Protein AF-0000000078757072 (afdb_homodimer)

Radius of gyration: 18.22 Å; Cα contacts (8 Å, |Δi|>4): 436; chains: 2; bounding box: 38×60×39 Å

pLDDT: mean 96.7, std 4.24, range [63.22, 98.94]

Nearest PDB structures (foldseek):
  1ufb-assembly1_A  TM=9.306E-01  e=5.733E-08  Thermus thermophilus
  1wol-assembly1_A  TM=8.886E-01  e=1.866E-06  Sulfurisphaera tokodaii str. 7
  3o10-assembly2_C  TM=8.628E-01  e=1.604E-05  Homo sapiens
  1o3u-assembly1_A-2  TM=8.238E-01  e=5.483E-05  Thermotoga maritima
  2hsb-assembly1_A  TM=8.301E-01  e=1.069E-03  Archaeoglobus fulgidus

Solvent-accessible surface area (backbone atoms only — not comparable to full-atom values): 12750 Å² total; per-residue (Å²): 120,57,60,25,55,21,26,40,50,48,20,52,52,34,51,55,49,25,53,54,32,44,75,72,66,36,20,14,55,14,24,29,34,18,24,49,20,36,32,30,27,52,43,13,47,42,36,66,72,64,46,92,72,77,82,83,73,51,31,38,59,50,29,52,76,69,71,45,63,67,69,56,33,56,46,16,59,59,33,46,57,18,67,52,38,29,71,33,22,87,67,35,77,84,30,39,28,21,78,76,65,43,41,67,67,57,17,52,52,35,37,52,47,19,52,50,45,34,52,54,42,53,48,54,50,53,56,68,75,97,120,57,60,26,56,21,26,42,49,49,21,53,52,34,52,55,48,25,52,55,33,43,74,72,64,37,19,13,53,14,25,28,34,18,24,49,20,36,32,29,27,52,44,14,48,42,36,67,72,64,45,93,73,76,82,82,74,49,29,39,59,51,29,53,76,69,70,46,64,66,69,55,33,57,45,16,59,59,33,46,58,19,66,51,39,27,70,34,22,87,67,36,78,84,30,40,31,20,77,78,67,43,42,64,65,58,17,51,51,37,38,52,46,19,51,50,46,34,53,54,42,53,50,54,50,54,55,68,76,97

Foldseek 3Di:
DQPLVVLLVVLVVLLVVLVVCLVVLLQLVSLQSLLSSLQSLLVSLCVLVPHPDDDDRQSLVSCVVVVHDDLSNVLRVLSNVSNDLSCFQVVDPPSDHNSVVGDSVSSVVSSVSSVVSSVVSVVVSVVVVD/DQPLVVLLVVLVVLLVVLVVCLVVLLQLVSLQSLLSSLQSLLVSLCVLVPHPDDDDRQSLVSCVVVVHDDLSNVLRVLSRVSNDLSCFQVVDPPSDHSSVVGDSVSSVVSSVSSVVSSVVSVVVSVVVVD

Structure (mmCIF, N/CA/C/O backbone):
data_AF-0000000078757072-model_v1
#
loop_
_entity.id
_entity.type
_entity.pdbx_description
1 polymer 'HEPN domain protein'
#
loop_
_atom_site.group_PDB
_atom_site.id
_atom_site.type_symbol
_atom_site.label_atom_id
_atom_site.label_alt_id
_atom_site.label_comp_id
_atom_site.label_asym_id
_atom_site.label_entity_id
_atom_site.label_seq_id
_atom_site.pdbx_PDB_ins_code
_atom_site.Cartn_x
_atom_site.Cartn_y
_atom_site.Cartn_z
_atom_site.occupancy
_atom_site.B_iso_or_equiv
_atom_site.auth_seq_id
_atom_site.auth_comp_id
_atom_site.auth_asym_id
_atom_site.auth_atom_id
_atom_site.pdbx_PDB_model_num
ATOM 1 N N . MET A 1 1 ? 15.953 -18.188 -5.285 1 85.94 1 MET A N 1
ATOM 2 C CA . MET A 1 1 ? 14.555 -18.078 -5.688 1 85.94 1 MET A CA 1
ATOM 3 C C . MET A 1 1 ? 14.43 -17.406 -7.047 1 85.94 1 MET A C 1
ATOM 5 O O . MET A 1 1 ? 15.148 -16.438 -7.328 1 85.94 1 MET A O 1
ATOM 9 N N . LYS A 1 2 ? 13.672 -18.016 -7.922 1 93.75 2 LYS A N 1
ATOM 10 C CA . LYS A 1 2 ? 13.469 -17.391 -9.219 1 93.75 2 LYS A CA 1
ATOM 11 C C . LYS A 1 2 ? 12.594 -16.141 -9.086 1 93.75 2 LYS A C 1
ATOM 13 O O . LYS A 1 2 ? 11.734 -16.062 -8.203 1 93.75 2 LYS A O 1
ATOM 18 N N . LEU A 1 3 ? 12.852 -15.219 -10 1 96.38 3 LEU A N 1
ATOM 19 C CA . LEU A 1 3 ? 12.188 -13.922 -9.914 1 96.38 3 LEU A CA 1
ATOM 20 C C . LEU A 1 3 ? 10.672 -14.094 -9.984 1 96.38 3 LEU A C 1
ATOM 22 O O . LEU A 1 3 ? 9.938 -13.438 -9.242 1 96.38 3 LEU A O 1
ATOM 26 N N . PHE A 1 4 ? 10.164 -14.969 -10.836 1 97.5 4 PHE A N 1
ATOM 27 C CA . PHE A 1 4 ? 8.727 -15.133 -10.969 1 97.5 4 PHE A CA 1
ATOM 28 C C . PHE A 1 4 ? 8.117 -15.68 -9.688 1 97.5 4 PHE A C 1
ATOM 30 O O . PHE A 1 4 ? 6.98 -15.352 -9.344 1 97.5 4 PHE A O 1
ATOM 37 N N . GLN A 1 5 ? 8.844 -16.438 -8.922 1 97.31 5 GLN A N 1
ATOM 38 C CA . GLN A 1 5 ? 8.367 -16.984 -7.656 1 97.31 5 GLN A CA 1
ATOM 39 C C . GLN A 1 5 ? 8.211 -15.891 -6.605 1 97.31 5 GLN A C 1
ATOM 41 O O . GLN A 1 5 ? 7.293 -15.922 -5.789 1 97.31 5 GLN A O 1
ATOM 46 N N . ALA A 1 6 ? 9.141 -14.969 -6.656 1 97.69 6 ALA A N 1
ATOM 47 C CA . ALA A 1 6 ? 9.055 -13.828 -5.738 1 97.69 6 ALA A CA 1
ATOM 48 C C . ALA A 1 6 ? 7.812 -12.992 -6.023 1 97.69 6 ALA A C 1
ATOM 50 O O . ALA A 1 6 ? 7.113 -12.57 -5.098 1 97.69 6 ALA A O 1
ATOM 51 N N . TRP A 1 7 ? 7.535 -12.773 -7.258 1 98.31 7 TRP A N 1
ATOM 52 C CA . TRP A 1 7 ? 6.359 -12 -7.652 1 98.31 7 TRP A CA 1
ATOM 53 C C . TRP A 1 7 ? 5.078 -12.734 -7.273 1 98.31 7 TRP A C 1
ATOM 55 O O . TRP A 1 7 ? 4.113 -12.117 -6.812 1 98.31 7 TRP A O 1
ATOM 65 N N . LEU A 1 8 ? 5.066 -14 -7.523 1 98.12 8 LEU A N 1
ATOM 66 C CA . LEU A 1 8 ? 3.902 -14.805 -7.164 1 98.12 8 LEU A CA 1
ATOM 67 C C . LEU A 1 8 ? 3.672 -14.781 -5.656 1 98.12 8 LEU A C 1
ATOM 69 O O . LEU A 1 8 ? 2.529 -14.68 -5.203 1 98.12 8 LEU A O 1
ATOM 73 N N . LYS A 1 9 ? 4.711 -14.914 -4.938 1 98 9 LYS A N 1
ATOM 74 C CA . LYS A 1 9 ? 4.625 -14.844 -3.48 1 98 9 LYS A CA 1
ATOM 75 C C . LYS A 1 9 ? 4.062 -13.508 -3.021 1 98 9 LYS A C 1
ATOM 77 O O . LYS A 1 9 ? 3.223 -13.453 -2.119 1 98 9 LYS A O 1
ATOM 82 N N . GLU A 1 10 ? 4.496 -12.422 -3.6 1 98.5 10 GLU A N 1
ATOM 83 C CA . GLU A 1 10 ? 4 -11.094 -3.227 1 98.5 10 GLU A CA 1
ATOM 84 C C . GLU A 1 10 ? 2.514 -10.953 -3.547 1 98.5 10 GLU A C 1
ATOM 86 O O . GLU A 1 10 ? 1.769 -10.328 -2.789 1 98.5 10 GLU A O 1
ATOM 91 N N . ALA A 1 11 ? 2.121 -11.477 -4.68 1 98.81 11 ALA A N 1
ATOM 92 C CA . ALA A 1 11 ? 0.695 -11.461 -4.996 1 98.81 11 ALA A CA 1
ATOM 93 C C . ALA A 1 11 ? -0.113 -12.195 -3.932 1 98.81 11 ALA A C 1
ATOM 95 O O . ALA A 1 11 ? -1.187 -11.742 -3.531 1 98.81 11 ALA A O 1
ATOM 96 N N . GLU A 1 12 ? 0.373 -13.289 -3.484 1 98.56 12 GLU A N 1
ATOM 97 C CA . GLU A 1 12 ? -0.281 -14.07 -2.436 1 98.56 12 GLU A CA 1
ATOM 98 C C . GLU A 1 12 ? -0.338 -13.289 -1.126 1 98.56 12 GLU A C 1
ATOM 100 O O . GLU A 1 12 ? -1.36 -13.297 -0.436 1 98.56 12 GLU A O 1
ATOM 105 N N . GLN A 1 13 ? 0.783 -12.68 -0.812 1 98.62 13 GLN A N 1
ATOM 106 C CA . GLN A 1 13 ? 0.82 -11.867 0.396 1 98.62 13 GLN A CA 1
ATOM 107 C C . GLN A 1 13 ? -0.151 -10.688 0.297 1 98.62 13 GLN A C 1
ATOM 109 O O . GLN A 1 13 ? -0.746 -10.281 1.297 1 98.62 13 GLN A O 1
ATOM 114 N N . ASP A 1 14 ? -0.306 -10.172 -0.909 1 98.88 14 ASP A N 1
ATOM 115 C CA . ASP A 1 14 ? -1.249 -9.078 -1.105 1 98.88 14 ASP A CA 1
ATOM 116 C C . ASP A 1 14 ? -2.688 -9.547 -0.912 1 98.88 14 ASP A C 1
ATOM 118 O O . ASP A 1 14 ? -3.543 -8.781 -0.461 1 98.88 14 ASP A O 1
ATOM 122 N N . ILE A 1 15 ? -2.996 -10.797 -1.261 1 98.94 15 ILE A N 1
ATOM 123 C CA . ILE A 1 15 ? -4.328 -11.344 -1.016 1 98.94 15 ILE A CA 1
ATOM 124 C C . ILE A 1 15 ? -4.625 -11.32 0.481 1 98.94 15 ILE A C 1
ATOM 126 O O . ILE A 1 15 ? -5.699 -10.883 0.901 1 98.94 15 ILE A O 1
ATOM 130 N N . LEU A 1 16 ? -3.674 -11.727 1.277 1 98.88 16 LEU A N 1
ATOM 131 C CA . LEU A 1 16 ? -3.838 -11.695 2.727 1 98.88 16 LEU A CA 1
ATOM 132 C C . LEU A 1 16 ? -3.99 -10.266 3.227 1 98.88 16 LEU A C 1
ATOM 134 O O . LEU A 1 16 ? -4.836 -9.984 4.082 1 98.88 16 LEU A O 1
ATOM 138 N N . TRP A 1 17 ? -3.207 -9.422 2.686 1 98.88 17 TRP A N 1
ATOM 139 C CA . TRP A 1 17 ? -3.246 -8.008 3.045 1 98.88 17 TRP A CA 1
ATOM 140 C C . TRP A 1 17 ? -4.598 -7.391 2.695 1 98.88 17 TRP A C 1
ATOM 142 O O . TRP A 1 17 ? -5.164 -6.633 3.482 1 98.88 17 TRP A O 1
ATOM 152 N N . ALA A 1 18 ? -5.094 -7.707 1.547 1 98.94 18 ALA A N 1
ATOM 153 C CA . ALA A 1 18 ? -6.387 -7.195 1.104 1 98.94 18 ALA A CA 1
ATOM 154 C C . ALA A 1 18 ? -7.508 -7.668 2.025 1 98.94 18 ALA A C 1
ATOM 156 O O . ALA A 1 18 ? -8.398 -6.895 2.375 1 98.94 18 ALA A O 1
ATOM 157 N N . ARG A 1 19 ? -7.469 -8.898 2.369 1 98.88 19 ARG A N 1
ATOM 158 C CA . ARG A 1 19 ? -8.492 -9.461 3.244 1 98.88 19 ARG A CA 1
ATOM 159 C C . ARG A 1 19 ? -8.477 -8.789 4.613 1 98.88 19 ARG A C 1
ATOM 161 O O . ARG A 1 19 ? -9.523 -8.453 5.16 1 98.88 19 ARG A O 1
ATOM 168 N N . ASP A 1 20 ? -7.297 -8.609 5.172 1 98.88 20 ASP A N 1
ATOM 169 C CA . ASP A 1 20 ? -7.172 -7.914 6.453 1 98.88 20 ASP A CA 1
ATOM 170 C C . ASP A 1 20 ? -7.656 -6.469 6.344 1 98.88 20 ASP A C 1
ATOM 172 O O . ASP A 1 20 ? -8.359 -5.977 7.23 1 98.88 20 ASP A O 1
ATOM 176 N N . SER A 1 21 ? -7.262 -5.797 5.277 1 98.88 21 SER A N 1
ATOM 177 C CA . SER A 1 21 ? -7.68 -4.418 5.062 1 98.88 21 SER A CA 1
ATOM 178 C C . SER A 1 21 ? -9.195 -4.316 4.914 1 98.88 21 SER A C 1
ATOM 180 O O . SER A 1 21 ? -9.82 -3.406 5.465 1 98.88 21 SER A O 1
ATOM 182 N N . LEU A 1 22 ? -9.734 -5.23 4.172 1 98.81 22 LEU A N 1
ATOM 183 C CA . LEU A 1 22 ? -11.18 -5.289 4 1 98.81 22 LEU A CA 1
ATOM 184 C C . LEU A 1 22 ? -11.875 -5.504 5.34 1 98.81 22 LEU A C 1
ATOM 186 O O . LEU A 1 22 ? -12.867 -4.84 5.641 1 98.81 22 LEU A O 1
ATOM 190 N N . GLY A 1 23 ? -11.391 -6.402 6.09 1 98.5 23 GLY A N 1
ATOM 191 C CA . GLY A 1 23 ? -11.961 -6.723 7.391 1 98.5 23 GLY A CA 1
ATOM 192 C C . GLY A 1 23 ? -11.945 -5.547 8.352 1 98.5 23 GLY A C 1
ATOM 193 O O . GLY A 1 23 ? -12.805 -5.445 9.227 1 98.5 23 GLY A O 1
ATOM 194 N N . HIS A 1 24 ? -11 -4.629 8.203 1 98.38 24 HIS A N 1
ATOM 195 C CA . HIS A 1 24 ? -10.867 -3.471 9.078 1 98.38 24 HIS A CA 1
ATOM 196 C C . HIS A 1 24 ? -11.547 -2.246 8.477 1 98.38 24 HIS A C 1
ATOM 198 O O . HIS A 1 24 ? -11.414 -1.139 9.008 1 98.38 24 HIS A O 1
ATOM 204 N N . GLY A 1 25 ? -12.195 -2.393 7.375 1 98.44 25 GLY A N 1
ATOM 205 C CA . GLY A 1 25 ? -13.016 -1.324 6.828 1 98.44 25 GLY A CA 1
ATOM 206 C C . GLY A 1 25 ? -12.25 -0.398 5.902 1 98.44 25 GLY A C 1
ATOM 207 O O . GLY A 1 25 ? -12.719 0.698 5.586 1 98.44 25 GLY A O 1
ATOM 208 N N . HIS A 1 26 ? -11.07 -0.786 5.48 1 98.75 26 HIS A N 1
ATOM 209 C CA . HIS A 1 26 ? -10.305 -0.007 4.516 1 98.75 26 HIS A CA 1
ATOM 210 C C . HIS A 1 26 ? -10.695 -0.361 3.084 1 98.75 26 HIS A C 1
ATOM 212 O O . HIS A 1 26 ? -9.898 -0.936 2.34 1 98.75 26 HIS A O 1
ATOM 218 N N . PHE A 1 27 ? -11.883 0.118 2.705 1 98.81 27 PHE A N 1
ATOM 219 C CA . PHE A 1 27 ? -12.492 -0.376 1.479 1 98.81 27 PHE A CA 1
ATOM 220 C C . PHE A 1 27 ? -11.766 0.159 0.254 1 98.81 27 PHE A C 1
ATOM 222 O O . PHE A 1 27 ? -11.43 -0.601 -0.658 1 98.81 27 PHE A O 1
ATOM 229 N N . SER A 1 28 ? -11.492 1.448 0.204 1 98.75 28 SER A N 1
ATOM 230 C CA . SER A 1 28 ? -10.758 2.01 -0.926 1 98.75 28 SER A CA 1
ATOM 231 C C . S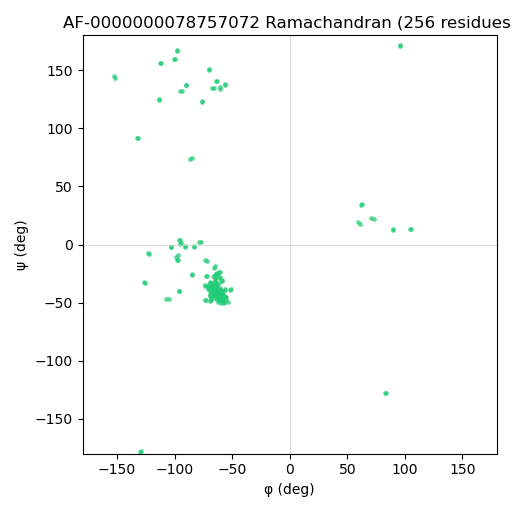ER A 1 28 ? -9.383 1.369 -1.064 1 98.75 28 SER A C 1
ATOM 233 O O . SER A 1 28 ? -8.953 1.04 -2.172 1 98.75 28 SER A O 1
ATOM 235 N N . ARG A 1 29 ? -8.75 1.182 0.043 1 98.75 29 ARG A N 1
ATOM 236 C CA . ARG A 1 29 ? -7.422 0.575 0.044 1 98.75 29 ARG A CA 1
ATOM 237 C C . ARG A 1 29 ? -7.484 -0.878 -0.413 1 98.75 29 ARG A C 1
ATOM 239 O O . ARG A 1 29 ? -6.566 -1.363 -1.082 1 98.75 29 ARG A O 1
ATOM 246 N N . SER A 1 30 ? -8.531 -1.559 -0.039 1 98.88 30 SER A N 1
ATOM 247 C CA . SER A 1 30 ? -8.711 -2.932 -0.5 1 98.88 30 SER A CA 1
ATOM 248 C C . SER A 1 30 ? -8.836 -2.992 -2.02 1 98.88 30 SER A C 1
ATOM 250 O O . SER A 1 30 ? -8.344 -3.928 -2.65 1 98.88 30 SER A O 1
ATOM 252 N N . CYS A 1 31 ? -9.508 -2.033 -2.576 1 98.88 31 CYS A N 1
ATOM 253 C CA . CYS A 1 31 ? -9.602 -1.941 -4.031 1 98.88 31 CYS A CA 1
ATOM 254 C C . CYS A 1 31 ? -8.234 -1.721 -4.656 1 98.88 31 CYS A C 1
ATOM 256 O O . CYS A 1 31 ? -7.898 -2.346 -5.664 1 98.88 31 CYS A O 1
ATOM 258 N N . PHE A 1 32 ? -7.402 -0.862 -4.078 1 98.88 32 PHE A N 1
ATOM 259 C CA . PHE A 1 32 ? -6.035 -0.641 -4.539 1 98.88 32 PHE A CA 1
ATOM 260 C C . PHE A 1 32 ? -5.227 -1.931 -4.473 1 98.88 32 PHE A C 1
ATOM 262 O O . PHE A 1 32 ? -4.516 -2.271 -5.422 1 98.88 32 PHE A O 1
ATOM 269 N N . ILE A 1 33 ? -5.363 -2.664 -3.387 1 98.94 33 ILE A N 1
ATOM 270 C CA . ILE A 1 33 ? -4.613 -3.904 -3.221 1 98.94 33 ILE A CA 1
ATOM 271 C C . ILE A 1 33 ? -5.039 -4.91 -4.285 1 98.94 33 ILE A C 1
ATOM 273 O O . ILE A 1 33 ? -4.211 -5.656 -4.812 1 98.94 33 ILE A O 1
ATOM 277 N N . ALA A 1 34 ? -6.359 -4.941 -4.562 1 98.94 34 ALA A N 1
ATOM 278 C CA . ALA A 1 34 ? -6.855 -5.832 -5.609 1 98.94 34 ALA A CA 1
ATOM 279 C C . ALA A 1 34 ? -6.148 -5.574 -6.934 1 98.94 34 ALA A C 1
ATOM 281 O O . ALA A 1 34 ? -5.801 -6.512 -7.656 1 98.94 34 ALA A O 1
ATOM 282 N N . GLN A 1 35 ? -6.027 -4.328 -7.242 1 98.94 35 GLN A N 1
ATOM 283 C CA . GLN A 1 35 ? -5.262 -3.971 -8.43 1 98.94 35 GLN A CA 1
ATOM 284 C C . GLN A 1 35 ? -3.834 -4.5 -8.344 1 98.94 35 GLN A C 1
ATOM 286 O O . GLN A 1 35 ? -3.312 -5.059 -9.312 1 98.94 35 GLN A O 1
ATOM 291 N N . GLN A 1 36 ? -3.131 -4.352 -7.234 1 98.81 36 GLN A N 1
ATOM 292 C CA . GLN A 1 36 ? -1.76 -4.809 -7.031 1 98.81 36 GLN A CA 1
ATOM 293 C C . GLN A 1 36 ? -1.657 -6.32 -7.188 1 98.81 36 GLN A C 1
ATOM 295 O O . GLN A 1 36 ? -0.684 -6.828 -7.746 1 98.81 36 GLN A O 1
ATOM 300 N N . ILE A 1 37 ? -2.668 -7.031 -6.66 1 98.88 37 ILE A N 1
ATOM 301 C CA . ILE A 1 37 ? -2.699 -8.484 -6.797 1 98.88 37 ILE A CA 1
ATOM 302 C C . ILE A 1 37 ? -2.674 -8.867 -8.273 1 98.88 37 ILE A C 1
ATOM 304 O O . ILE A 1 37 ? -1.882 -9.711 -8.688 1 98.88 37 ILE A O 1
ATOM 308 N N . GLY A 1 38 ? -3.547 -8.242 -9.047 1 98.81 38 GLY A N 1
ATOM 309 C CA . GLY A 1 38 ? -3.59 -8.516 -10.477 1 98.81 38 GLY A CA 1
ATOM 310 C C . GLY A 1 38 ? -2.291 -8.188 -11.188 1 98.81 38 GLY A C 1
ATOM 311 O O . GLY A 1 38 ? -1.779 -8.992 -11.961 1 98.81 38 GLY A O 1
ATOM 312 N N . GLU A 1 39 ? -1.748 -7.043 -10.945 1 98.75 39 GLU A N 1
ATOM 313 C CA . GLU A 1 39 ? -0.496 -6.598 -11.555 1 98.75 39 GLU A CA 1
ATOM 314 C C . GLU A 1 39 ? 0.639 -7.57 -11.25 1 98.75 39 GLU A C 1
ATOM 316 O O . GLU A 1 39 ? 1.338 -8.016 -12.164 1 98.75 39 GLU A O 1
ATOM 321 N N . LYS A 1 40 ? 0.774 -7.902 -9.984 1 98.81 40 LYS A N 1
ATOM 322 C CA . LYS A 1 40 ? 1.878 -8.766 -9.578 1 98.81 40 LYS A CA 1
ATOM 323 C C . LYS A 1 40 ? 1.705 -10.18 -10.133 1 98.81 40 LYS A C 1
ATOM 325 O O . LYS A 1 40 ? 2.688 -10.844 -10.469 1 98.81 40 LYS A O 1
ATOM 330 N N . SER A 1 41 ? 0.464 -10.648 -10.203 1 98.75 41 SER A N 1
ATOM 331 C CA . SER A 1 41 ? 0.201 -11.953 -10.805 1 98.75 41 SER A CA 1
ATOM 332 C C . SER A 1 41 ? 0.666 -11.992 -12.258 1 98.75 41 SER A C 1
ATOM 334 O O . SER A 1 41 ? 1.342 -12.938 -12.672 1 98.75 41 SER A O 1
ATOM 336 N N . LEU A 1 42 ? 0.351 -11.016 -13.016 1 98.62 42 LEU A N 1
ATOM 337 C CA . LEU A 1 42 ? 0.697 -10.992 -14.438 1 98.62 42 LEU A CA 1
ATOM 338 C C . LEU A 1 42 ? 2.199 -10.812 -14.625 1 98.62 42 LEU A C 1
ATOM 340 O O . LEU A 1 42 ? 2.781 -11.375 -15.555 1 98.62 42 LEU A O 1
ATOM 344 N N . LYS A 1 43 ? 2.791 -10.023 -13.766 1 98.62 43 LYS A N 1
ATOM 345 C CA . LYS A 1 43 ? 4.242 -9.883 -13.836 1 98.62 43 LYS A CA 1
ATOM 346 C C . LYS A 1 43 ? 4.938 -11.203 -13.516 1 98.62 43 LYS A C 1
ATOM 348 O O . LYS A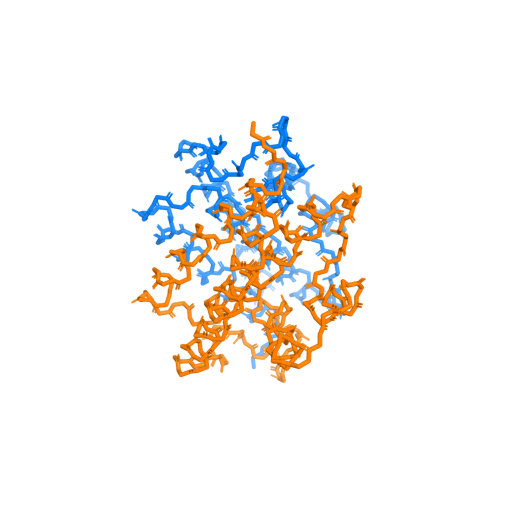 1 43 ? 5.957 -11.539 -14.125 1 98.62 43 LYS A O 1
ATOM 353 N N . ALA A 1 44 ? 4.375 -11.914 -12.523 1 98.44 44 ALA A N 1
ATOM 354 C CA . ALA A 1 44 ? 4.895 -13.25 -12.242 1 98.44 44 ALA A CA 1
ATOM 355 C C . ALA A 1 44 ? 4.84 -14.133 -13.484 1 98.44 44 ALA A C 1
ATOM 357 O O . ALA A 1 44 ? 5.809 -14.828 -13.805 1 98.44 44 ALA A O 1
ATOM 358 N N . LEU A 1 45 ? 3.758 -14.109 -14.164 1 98.5 45 LEU A N 1
ATOM 359 C CA . LEU A 1 45 ? 3.613 -14.898 -15.375 1 98.5 45 LEU A CA 1
ATOM 360 C C . LEU A 1 45 ? 4.633 -14.469 -16.422 1 98.5 45 LEU A C 1
ATOM 362 O O . LEU A 1 45 ? 5.258 -15.32 -17.078 1 98.5 45 LEU A O 1
ATOM 366 N N . ALA A 1 46 ? 4.758 -13.164 -16.641 1 98.12 46 ALA A N 1
ATOM 367 C CA . ALA A 1 46 ? 5.715 -12.648 -17.609 1 98.12 46 ALA A CA 1
ATOM 368 C C . ALA A 1 46 ? 7.121 -13.172 -17.328 1 98.12 46 ALA A C 1
ATOM 370 O O . ALA A 1 46 ? 7.789 -13.688 -18.234 1 98.12 46 ALA A O 1
ATOM 371 N N . TYR A 1 47 ? 7.543 -13.07 -16.109 1 97.81 47 TYR A N 1
ATOM 372 C CA . TYR A 1 47 ? 8.883 -13.5 -15.742 1 97.81 47 TYR A CA 1
ATOM 373 C C . TYR A 1 47 ? 9.016 -15.016 -15.836 1 97.81 47 TYR A C 1
ATOM 375 O O . TYR A 1 47 ? 10.086 -15.539 -16.172 1 97.81 47 TYR A O 1
ATOM 383 N N . SER A 1 48 ? 7.945 -15.727 -15.531 1 97.62 48 SER A N 1
ATOM 384 C CA . SER A 1 48 ? 7.973 -17.172 -15.664 1 97.62 48 SER A CA 1
ATOM 385 C C . SER A 1 48 ? 8.172 -17.594 -17.125 1 97.62 48 SER A C 1
ATOM 387 O O . SER A 1 48 ? 8.711 -18.656 -17.391 1 97.62 48 SER A O 1
ATOM 389 N N . ARG A 1 49 ? 7.797 -16.75 -18 1 96.81 49 ARG A N 1
ATOM 390 C CA . ARG A 1 49 ? 7.898 -17.031 -19.422 1 96.81 49 ARG A CA 1
ATOM 391 C C . ARG A 1 49 ? 9.18 -16.453 -20 1 96.81 49 ARG A C 1
ATOM 393 O O . ARG A 1 49 ? 9.359 -16.406 -21.219 1 96.81 49 ARG A O 1
ATOM 400 N N . GLY A 1 50 ? 9.898 -15.875 -19.219 1 95.75 50 GLY A N 1
ATOM 401 C CA . GLY A 1 50 ? 11.242 -15.508 -19.656 1 95.75 50 GLY A CA 1
ATOM 402 C C . GLY A 1 50 ? 11.383 -14.023 -19.938 1 95.75 50 GLY A C 1
ATOM 403 O O . GLY A 1 50 ? 12.383 -13.586 -20.516 1 95.75 50 GLY A O 1
ATOM 404 N N . ALA A 1 51 ? 10.414 -13.258 -19.516 1 96.19 51 ALA A N 1
ATOM 405 C CA . ALA A 1 51 ? 10.531 -11.812 -19.703 1 96.19 51 ALA A CA 1
ATOM 406 C C . ALA A 1 51 ? 11.711 -11.242 -18.938 1 96.19 51 ALA A C 1
ATOM 408 O O . ALA A 1 51 ? 11.984 -11.656 -17.797 1 96.19 51 ALA A O 1
ATOM 409 N N . GLU A 1 52 ? 12.445 -10.266 -19.562 1 93.44 52 GLU A N 1
ATOM 410 C CA . GLU A 1 52 ? 13.57 -9.594 -18.906 1 93.44 52 GLU A CA 1
ATOM 411 C C . GLU A 1 52 ? 13.102 -8.422 -18.062 1 93.44 52 GLU A C 1
ATOM 413 O O . GLU A 1 52 ? 13.781 -8.016 -17.125 1 93.44 52 GLU A O 1
ATOM 418 N N . SER A 1 53 ? 11.945 -7.902 -18.5 1 93.88 53 SER A N 1
ATOM 419 C CA . SER A 1 53 ? 11.336 -6.789 -17.781 1 93.88 53 SER A CA 1
ATOM 420 C C . SER A 1 53 ? 9.828 -6.781 -17.938 1 93.88 53 SER A C 1
ATOM 422 O O . SER A 1 53 ? 9.305 -7.289 -18.938 1 93.88 53 SER A O 1
ATOM 424 N N . ALA A 1 54 ? 9.133 -6.438 -17 1 92.38 54 ALA A N 1
ATOM 425 C CA . ALA A 1 54 ? 7.691 -6.215 -17.016 1 92.38 54 ALA A CA 1
ATOM 426 C C . ALA A 1 54 ? 7.336 -4.879 -16.359 1 92.38 54 ALA A C 1
ATOM 428 O O . ALA A 1 54 ? 7.156 -4.801 -15.141 1 92.38 54 ALA A O 1
ATOM 429 N N . ARG A 1 55 ? 7.262 -3.914 -17.078 1 90.62 55 ARG A N 1
ATOM 430 C CA . ARG A 1 55 ? 7.078 -2.561 -16.562 1 90.62 55 ARG A CA 1
ATOM 431 C C . ARG A 1 55 ? 5.617 -2.129 -16.672 1 90.62 55 ARG A C 1
ATOM 433 O O . ARG A 1 55 ? 4.852 -2.695 -17.453 1 90.62 55 ARG A O 1
ATOM 440 N N . GLY A 1 56 ? 5.281 -1.146 -15.883 1 94.06 56 GLY A N 1
ATOM 441 C CA . GLY A 1 56 ? 3.936 -0.594 -15.906 1 94.06 56 GLY A CA 1
ATOM 442 C C . GLY A 1 56 ? 3.027 -1.18 -14.844 1 94.06 56 GLY A C 1
ATOM 443 O O . GLY A 1 56 ? 3.357 -2.195 -14.227 1 94.06 56 GLY A O 1
ATOM 444 N N . HIS A 1 57 ? 1.841 -0.524 -14.75 1 96 57 HIS A N 1
ATOM 445 C CA . HIS A 1 57 ? 0.935 -0.925 -13.68 1 96 57 HIS A CA 1
ATOM 446 C C . HIS A 1 57 ? -0.416 -1.363 -14.234 1 96 57 HIS A C 1
ATOM 448 O O . HIS A 1 57 ? -1.25 -1.897 -13.508 1 96 57 HIS A O 1
ATOM 454 N N . SER A 1 58 ? -0.645 -1.177 -15.508 1 97.69 58 SER A N 1
ATOM 455 C CA . SER A 1 58 ? -1.927 -1.542 -16.094 1 97.69 58 SER A CA 1
ATOM 456 C C . SER A 1 58 ? -2.037 -3.051 -16.297 1 97.69 58 SER A C 1
ATOM 458 O O . SER A 1 58 ? -1.248 -3.646 -17.031 1 97.69 58 SER A O 1
ATOM 460 N N . ILE A 1 59 ? -3.055 -3.604 -15.703 1 98.44 59 ILE A N 1
ATOM 461 C CA . ILE A 1 59 ? -3.312 -5.035 -15.797 1 98.44 59 ILE A CA 1
ATOM 462 C C . ILE A 1 59 ? -3.719 -5.398 -17.219 1 98.44 59 ILE A C 1
ATOM 464 O O . ILE A 1 59 ? -3.256 -6.398 -17.781 1 98.44 59 ILE A O 1
ATOM 468 N N . THR A 1 60 ? -4.547 -4.59 -17.828 1 97.94 60 THR A N 1
ATOM 469 C CA . THR A 1 60 ? -5.004 -4.801 -19.203 1 97.94 60 THR A CA 1
ATOM 470 C C . THR A 1 60 ? -3.826 -4.777 -20.172 1 97.94 60 THR A C 1
ATOM 472 O O . THR A 1 60 ? -3.723 -5.633 -21.047 1 97.94 60 THR A O 1
ATOM 475 N N . ALA A 1 61 ? -2.916 -3.85 -20.031 1 97.5 61 ALA A N 1
ATOM 476 C CA . ALA A 1 61 ? -1.749 -3.736 -20.891 1 97.5 61 ALA A CA 1
ATOM 477 C C . ALA A 1 61 ? -0.82 -4.934 -20.734 1 97.5 61 ALA A C 1
ATOM 479 O O . ALA A 1 61 ? -0.293 -5.461 -21.719 1 97.5 61 ALA A O 1
ATOM 480 N N . LEU A 1 62 ? -0.633 -5.359 -19.5 1 97.88 62 LEU A N 1
ATOM 481 C CA . LEU A 1 62 ? 0.209 -6.516 -19.234 1 97.88 62 LEU A CA 1
ATOM 482 C C . LEU A 1 62 ? -0.377 -7.773 -19.859 1 97.88 62 LEU A C 1
ATOM 484 O O . LEU A 1 62 ? 0.349 -8.57 -20.469 1 97.88 62 LEU A O 1
ATOM 488 N N . ALA A 1 63 ? -1.677 -7.914 -19.672 1 97.81 63 ALA A N 1
ATOM 489 C CA . ALA A 1 63 ? -2.354 -9.07 -20.266 1 97.81 63 ALA A CA 1
ATOM 490 C C . ALA A 1 63 ? -2.186 -9.086 -21.781 1 97.81 63 ALA A C 1
ATOM 492 O O . ALA A 1 63 ? -1.919 -10.141 -22.375 1 97.81 63 ALA A O 1
ATOM 493 N N . LYS A 1 64 ? -2.365 -7.996 -22.422 1 96.5 64 LYS A N 1
ATOM 494 C CA . LYS A 1 64 ? -2.219 -7.883 -23.859 1 96.5 64 LYS A CA 1
ATOM 495 C C . LYS A 1 64 ? -0.802 -8.234 -24.312 1 96.5 64 LYS A C 1
ATOM 497 O O . LYS A 1 64 ? -0.613 -8.945 -25.297 1 96.5 64 LYS A O 1
ATOM 502 N N . GLN A 1 65 ? 0.158 -7.707 -23.594 1 96 65 GLN A N 1
ATOM 503 C CA . GLN A 1 65 ? 1.561 -7.988 -23.891 1 96 65 GLN A CA 1
ATOM 504 C C . GLN A 1 65 ? 1.85 -9.484 -23.812 1 96 65 GLN A C 1
ATOM 506 O O . GLN A 1 65 ? 2.674 -10 -24.562 1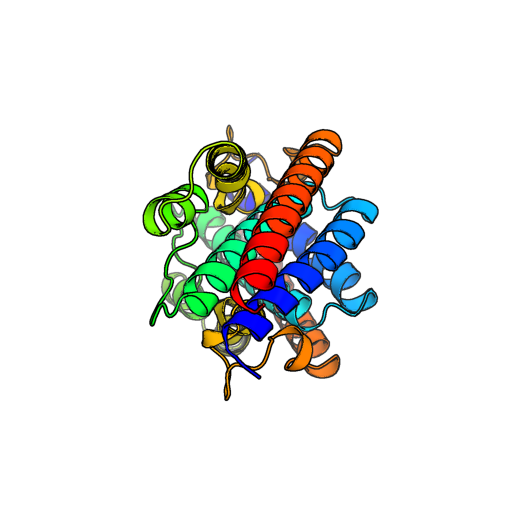 96 65 GLN A O 1
ATOM 511 N N . LEU A 1 66 ? 1.132 -10.172 -22.938 1 96.94 66 LEU A N 1
ATOM 512 C CA . LEU A 1 66 ? 1.357 -11.594 -22.719 1 96.94 66 LEU A CA 1
ATOM 513 C C . LEU A 1 66 ? 0.488 -12.438 -23.641 1 96.94 66 LEU A C 1
ATOM 515 O O . LEU A 1 66 ? 0.554 -13.664 -23.609 1 96.94 66 LEU A O 1
ATOM 519 N N . GLY A 1 67 ? -0.321 -11.727 -24.406 1 95.88 67 GLY A N 1
ATOM 520 C CA . GLY A 1 67 ? -1.192 -12.438 -25.328 1 95.88 67 GLY A CA 1
ATOM 521 C C . GLY A 1 67 ? -2.34 -13.148 -24.625 1 95.88 67 GLY A C 1
ATOM 522 O O . GLY A 1 67 ? -2.82 -14.172 -25.109 1 95.88 67 GLY A O 1
ATOM 523 N N . ILE A 1 68 ? -2.596 -12.664 -23.484 1 94.06 68 ILE A N 1
ATOM 524 C CA . ILE A 1 68 ? -3.695 -13.242 -22.719 1 94.06 68 ILE A CA 1
ATOM 525 C C . ILE A 1 68 ? -4.977 -12.453 -22.969 1 94.06 68 ILE A C 1
ATOM 527 O O . ILE A 1 68 ? -4.969 -11.219 -22.938 1 94.06 68 ILE A O 1
ATOM 531 N N . ASN A 1 69 ? -6.055 -13.102 -23.25 1 88.94 69 ASN A N 1
ATOM 532 C CA . ASN A 1 69 ? -7.348 -12.484 -23.531 1 88.94 69 ASN A CA 1
ATOM 533 C C . ASN A 1 69 ? -8.461 -13.109 -22.703 1 88.94 69 ASN A C 1
ATOM 535 O O . ASN A 1 69 ? -8.195 -13.891 -21.781 1 88.94 69 ASN A O 1
ATOM 539 N N . GLY A 1 70 ? -9.75 -12.578 -22.938 1 93.56 70 GLY A N 1
ATOM 540 C CA . GLY A 1 70 ? -10.898 -13.164 -22.281 1 93.56 70 GLY A CA 1
ATOM 541 C C . GLY A 1 70 ? -11.109 -12.648 -20.875 1 93.56 70 GLY A C 1
ATOM 542 O O . GLY A 1 70 ? -11.125 -11.43 -20.656 1 93.56 70 GLY A O 1
ATOM 543 N N . GLU A 1 71 ? -11.211 -13.617 -20.016 1 96.81 71 GLU A N 1
ATOM 544 C CA . GLU A 1 71 ? -11.617 -13.312 -18.641 1 96.81 71 GLU A CA 1
ATOM 545 C C . GLU A 1 71 ? -10.602 -12.422 -17.953 1 96.81 71 GLU A C 1
ATOM 547 O O . GLU A 1 71 ? -10.969 -11.492 -17.234 1 96.81 71 GLU A O 1
ATOM 552 N N . ILE A 1 72 ? -9.359 -12.609 -18.234 1 97.69 72 ILE A N 1
ATOM 553 C CA . ILE A 1 72 ? -8.289 -11.875 -17.562 1 97.69 72 ILE A CA 1
ATOM 554 C C . ILE A 1 72 ? -8.305 -10.414 -18.031 1 97.69 72 ILE A C 1
ATOM 556 O O . ILE A 1 72 ? -8.125 -9.5 -17.219 1 97.69 72 ILE A O 1
ATOM 560 N N . GLU A 1 73 ? -8.555 -10.195 -19.25 1 95.81 73 GLU A N 1
ATOM 561 C CA . GLU A 1 73 ? -8.641 -8.828 -19.766 1 95.81 73 GLU A CA 1
ATOM 562 C C . GLU A 1 73 ? -9.844 -8.094 -19.188 1 95.81 73 GLU A C 1
ATOM 564 O O . GLU A 1 73 ? -9.758 -6.906 -18.875 1 95.81 73 GLU A O 1
ATOM 569 N N . THR A 1 74 ? -10.93 -8.82 -19.078 1 96.94 74 THR A N 1
ATOM 570 C CA . THR A 1 74 ? -12.133 -8.242 -18.5 1 96.94 74 THR A CA 1
ATOM 571 C C . THR A 1 74 ? -11.891 -7.844 -17.047 1 96.94 74 THR A C 1
ATOM 573 O O . THR A 1 74 ? -12.234 -6.734 -16.625 1 96.94 74 THR A O 1
ATOM 576 N N . ILE A 1 75 ? -11.258 -8.68 -16.312 1 98.44 75 ILE A N 1
ATOM 577 C CA . ILE A 1 75 ? -10.914 -8.398 -14.922 1 98.44 75 ILE A CA 1
ATOM 578 C C . ILE A 1 75 ? -9.93 -7.23 -14.859 1 98.44 75 ILE A C 1
ATOM 580 O O . ILE A 1 75 ? -10.039 -6.359 -13.992 1 98.44 75 ILE A O 1
ATOM 584 N N . GLY A 1 76 ? -9 -7.266 -15.758 1 98.19 76 GLY A N 1
ATOM 585 C CA . GLY A 1 76 ? -7.992 -6.219 -15.812 1 98.19 76 GLY A CA 1
ATOM 586 C C . GLY A 1 76 ? -8.578 -4.828 -15.984 1 98.19 76 GLY A C 1
ATOM 587 O O . GLY A 1 76 ? -8.141 -3.877 -15.344 1 98.19 76 GLY A O 1
ATOM 588 N N . ARG A 1 77 ? -9.57 -4.676 -16.875 1 96.94 77 ARG A N 1
ATOM 589 C CA . ARG A 1 77 ? -10.219 -3.393 -17.109 1 96.94 77 ARG A CA 1
ATOM 590 C C . ARG A 1 77 ? -10.867 -2.861 -15.836 1 96.94 77 ARG A C 1
ATOM 592 O O . ARG A 1 77 ? -10.82 -1.661 -15.562 1 96.94 77 ARG A O 1
ATOM 599 N N . GLU A 1 78 ? -11.445 -3.768 -15.109 1 97.38 78 GLU A N 1
ATOM 600 C CA . GLU A 1 78 ? -12.07 -3.398 -13.844 1 97.38 78 GLU A CA 1
ATOM 601 C C . GLU A 1 78 ? -11.023 -2.986 -12.805 1 97.38 78 GLU A C 1
ATOM 603 O O . GLU A 1 78 ? -11.141 -1.928 -12.188 1 97.38 78 GLU A O 1
ATOM 608 N N . LEU A 1 79 ? -10.008 -3.75 -12.656 1 98.56 79 LEU A N 1
ATOM 609 C CA . LEU A 1 79 ? -9.023 -3.547 -11.594 1 98.56 79 LEU A CA 1
ATOM 610 C C . LEU A 1 79 ? -8.148 -2.336 -11.891 1 98.56 79 LEU A C 1
ATOM 612 O O . LEU A 1 79 ? -7.707 -1.642 -10.969 1 98.56 79 LEU A O 1
ATOM 616 N N . ASP A 1 80 ? -7.977 -2.014 -13.125 1 98.31 80 ASP A N 1
ATOM 617 C CA . ASP A 1 80 ? -7.148 -0.878 -13.523 1 98.31 80 ASP A CA 1
ATOM 618 C C . ASP A 1 80 ? -7.734 0.435 -13.008 1 98.31 80 ASP A C 1
ATOM 620 O O . ASP A 1 80 ? -7.004 1.402 -12.789 1 98.31 80 ASP A O 1
ATOM 624 N N . LEU A 1 81 ? -9.016 0.47 -12.781 1 96.94 81 LEU A N 1
ATOM 625 C CA . LEU A 1 81 ? -9.688 1.668 -12.297 1 96.94 81 LEU A CA 1
ATOM 626 C C . LEU A 1 81 ? -9.219 2.033 -10.898 1 96.94 81 LEU A C 1
ATOM 628 O O . LEU A 1 81 ? -9.336 3.188 -10.477 1 96.94 81 LEU A O 1
ATOM 632 N N . PHE A 1 82 ? -8.641 1.131 -10.203 1 98.19 82 PHE A N 1
ATOM 633 C CA . PHE A 1 82 ? -8.43 1.317 -8.773 1 98.19 82 PHE A CA 1
ATOM 634 C C . PHE A 1 82 ? -7.012 1.792 -8.492 1 98.19 82 PHE A C 1
ATOM 636 O O . PHE A 1 82 ? -6.707 2.229 -7.383 1 98.19 82 PHE A O 1
ATOM 643 N N . TYR A 1 83 ? -6.16 1.766 -9.469 1 96.75 83 TYR A N 1
ATOM 644 C CA . TYR A 1 83 ? -4.758 2.096 -9.242 1 96.75 83 TYR A CA 1
ATOM 645 C C . TYR A 1 83 ? -4.609 3.525 -8.734 1 96.75 83 TYR A C 1
ATOM 647 O O . TYR A 1 83 ? -3.854 3.781 -7.793 1 96.75 83 TYR A O 1
ATOM 655 N N . ILE A 1 84 ? -5.27 4.441 -9.289 1 95.44 84 ILE A N 1
ATOM 656 C CA . ILE A 1 84 ? -5.137 5.855 -8.953 1 95.44 84 ILE A CA 1
ATOM 657 C C . ILE A 1 84 ? -6.344 6.301 -8.133 1 95.44 84 ILE A C 1
ATOM 659 O O . ILE A 1 84 ? -6.191 6.836 -7.031 1 95.44 84 ILE A O 1
ATOM 663 N N . SER A 1 85 ? -7.566 5.941 -8.562 1 96.75 85 SER A N 1
ATOM 664 C CA . SER A 1 85 ? -8.805 6.461 -7.984 1 96.75 85 SER A CA 1
ATOM 665 C C . SER A 1 85 ? -8.977 5.988 -6.543 1 96.75 85 SER A C 1
ATOM 667 O O . SER A 1 85 ? -9.578 6.688 -5.727 1 96.75 85 SER A O 1
ATOM 669 N N . ALA A 1 86 ? -8.422 4.891 -6.234 1 97.88 86 ALA A N 1
ATOM 670 C CA . ALA A 1 86 ? -8.609 4.34 -4.895 1 97.88 86 ALA A CA 1
ATOM 671 C C . ALA A 1 86 ? -7.633 4.969 -3.9 1 97.88 86 ALA A C 1
ATOM 673 O O . ALA A 1 86 ? -7.727 4.73 -2.695 1 97.88 86 ALA A O 1
ATOM 674 N N . ARG A 1 87 ? -6.781 5.867 -4.391 1 97.12 87 ARG A N 1
ATOM 675 C CA . ARG A 1 87 ? -5.754 6.418 -3.51 1 97.12 87 ARG A CA 1
ATOM 676 C C . ARG A 1 87 ? -5.781 7.941 -3.52 1 97.12 87 ARG A C 1
ATOM 678 O O . ARG A 1 87 ? -5.48 8.578 -2.508 1 97.12 87 ARG A O 1
ATOM 685 N N . TYR A 1 88 ? -6.156 8.469 -4.711 1 96.44 88 TYR A N 1
ATOM 686 C CA . TYR A 1 88 ? -5.914 9.891 -4.891 1 96.44 88 TYR A CA 1
ATOM 687 C C . TYR A 1 88 ? -7.223 10.664 -4.996 1 96.44 88 TYR A C 1
ATOM 689 O O . TYR A 1 88 ? -8.016 10.422 -5.91 1 96.44 88 TYR A O 1
ATOM 697 N N . PRO A 1 89 ? -7.355 11.648 -4.125 1 96.38 89 PRO A N 1
ATOM 698 C CA . PRO A 1 89 ? -8.609 12.414 -4.102 1 96.38 89 PRO A CA 1
ATOM 699 C C . PRO A 1 89 ? -8.844 13.195 -5.395 1 96.38 89 PRO A C 1
ATOM 701 O O . PRO A 1 89 ? -10 13.383 -5.801 1 96.38 89 PRO A O 1
ATOM 704 N N . ASP A 1 90 ? -7.812 13.648 -6.055 1 94.5 90 ASP A N 1
ATOM 705 C CA . ASP A 1 90 ? -7.965 14.523 -7.211 1 94.5 90 ASP A CA 1
ATOM 706 C C . ASP A 1 90 ? -8.352 13.727 -8.453 1 94.5 90 ASP A C 1
ATOM 708 O O . ASP A 1 90 ? -8.523 14.297 -9.539 1 94.5 90 ASP A O 1
ATOM 712 N N . SER A 1 91 ? -8.531 12.445 -8.297 1 93.69 91 SER A N 1
ATOM 713 C CA . SER A 1 91 ? -8.93 11.586 -9.406 1 93.69 91 SER A CA 1
ATOM 714 C C . SER A 1 91 ? -10.414 11.234 -9.328 1 93.69 91 SER A C 1
ATOM 716 O O . SER A 1 91 ? -10.93 10.508 -10.18 1 93.69 91 SER A O 1
ATOM 718 N N . LEU A 1 92 ? -11.102 11.695 -8.289 1 94.5 92 LEU A N 1
ATOM 719 C CA . LEU A 1 92 ? -12.5 11.367 -8.07 1 94.5 92 LEU A CA 1
ATOM 720 C C . LEU A 1 92 ? -13.383 12.602 -8.242 1 94.5 92 LEU A C 1
ATOM 722 O O . LEU A 1 92 ? -12.906 13.727 -8.117 1 94.5 92 LEU A O 1
ATOM 726 N N . PRO A 1 93 ? -14.672 12.359 -8.555 1 92.56 93 PRO A N 1
ATOM 727 C CA . PRO A 1 93 ? -15.586 13.5 -8.68 1 92.56 93 PRO A CA 1
ATOM 728 C C . PRO A 1 93 ? -15.633 14.359 -7.414 1 92.56 93 PRO A C 1
ATOM 730 O O . PRO A 1 93 ? -15.617 13.828 -6.305 1 92.56 93 PRO A O 1
ATOM 733 N N . ASP A 1 94 ? -15.641 15.711 -7.574 1 93.06 94 ASP A N 1
ATOM 734 C CA . ASP A 1 94 ? -15.82 16.703 -6.512 1 93.06 94 ASP A CA 1
ATOM 735 C C . ASP A 1 94 ? -14.727 16.562 -5.457 1 93.06 94 ASP A C 1
ATOM 737 O O . ASP A 1 94 ? -14.93 16.922 -4.297 1 93.06 94 ASP A O 1
ATOM 741 N N . ASN A 1 95 ? -13.664 15.922 -5.824 1 92.12 95 ASN A N 1
ATOM 742 C CA . ASN A 1 95 ? -12.516 15.758 -4.938 1 92.12 95 ASN A CA 1
ATOM 743 C C . ASN A 1 95 ? -12.883 14.969 -3.684 1 92.12 95 ASN A C 1
ATOM 745 O O . ASN A 1 95 ? -12.398 15.266 -2.592 1 92.12 95 ASN A O 1
ATOM 749 N N . MET A 1 96 ? -13.766 14.055 -3.893 1 94.69 96 MET A N 1
ATOM 750 C CA . MET A 1 96 ? -14.133 13.195 -2.768 1 94.69 96 MET A CA 1
ATOM 751 C C . MET A 1 96 ? -12.961 12.32 -2.336 1 94.69 96 MET A C 1
ATOM 753 O O . MET A 1 96 ? -12.266 11.758 -3.178 1 94.69 96 MET A O 1
ATOM 757 N N . PRO A 1 97 ? -12.773 12.281 -0.985 1 97.38 97 PRO A N 1
ATOM 758 C CA . PRO A 1 97 ? -11.766 11.32 -0.533 1 97.38 97 PRO A CA 1
ATOM 759 C C . PRO A 1 97 ? -12.109 9.883 -0.916 1 97.38 97 PRO A C 1
ATOM 761 O O . PRO A 1 97 ? -13.242 9.438 -0.711 1 97.38 97 PRO A O 1
ATOM 764 N N . PRO A 1 98 ? -11.133 9.141 -1.412 1 98 98 PRO A N 1
ATOM 765 C CA . PRO A 1 98 ? -11.359 7.734 -1.736 1 98 98 PRO A CA 1
ATOM 766 C C . PRO A 1 98 ? -11.969 6.949 -0.575 1 98 98 PRO A C 1
ATOM 768 O O . PRO A 1 98 ? -12.828 6.09 -0.787 1 98 98 PRO A O 1
ATOM 771 N N . SER A 1 99 ? -11.555 7.207 0.625 1 97.88 99 SER A N 1
ATOM 772 C CA . SER A 1 99 ? -12.047 6.5 1.805 1 97.88 99 SER A CA 1
ATOM 773 C C . SER A 1 99 ? -13.547 6.695 1.979 1 97.88 99 SER A C 1
ATOM 775 O O . SER A 1 99 ? -14.211 5.883 2.627 1 97.88 99 SER A O 1
ATOM 777 N N . ASP A 1 100 ? -14.086 7.773 1.421 1 96.88 100 ASP A N 1
ATOM 778 C CA . ASP A 1 100 ? -15.508 8.07 1.522 1 96.88 100 ASP A CA 1
ATOM 779 C C . ASP A 1 100 ? 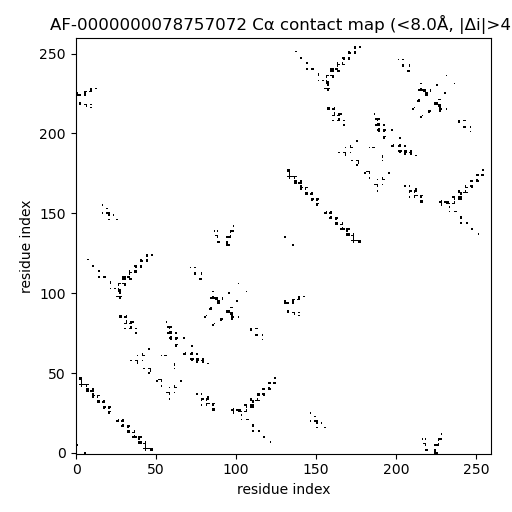-16.25 7.594 0.277 1 96.88 100 ASP A C 1
ATOM 781 O O . ASP A 1 100 ? -17.484 7.547 0.266 1 96.88 100 ASP A O 1
ATOM 785 N N . PHE A 1 101 ? -15.539 7.285 -0.707 1 96.94 101 PHE A N 1
ATOM 786 C CA . PHE A 1 101 ? -16.156 7.066 -2.014 1 96.94 101 PHE A CA 1
ATOM 787 C C . PHE A 1 101 ? -16.406 5.582 -2.246 1 96.94 101 PHE A C 1
ATOM 789 O O . PHE A 1 101 ? -17.469 5.203 -2.754 1 96.94 101 PHE A O 1
ATOM 796 N N . PHE A 1 102 ? -15.523 4.742 -1.866 1 98 102 PHE A N 1
ATOM 797 C CA . PHE A 1 102 ? -15.602 3.318 -2.166 1 98 102 PHE A CA 1
ATOM 798 C C . PHE A 1 102 ? -16.359 2.576 -1.068 1 98 102 PHE A C 1
ATOM 800 O O . PHE A 1 102 ? -16.156 2.84 0.119 1 98 102 PHE A O 1
ATOM 807 N N . SER A 1 103 ? -17.219 1.67 -1.536 1 98.19 103 SER A N 1
ATOM 808 C CA . SER A 1 103 ? -18.047 0.917 -0.612 1 98.19 103 SER A CA 1
ATOM 809 C C . SER A 1 103 ? -17.453 -0.454 -0.313 1 98.19 103 SER A C 1
ATOM 811 O O . SER A 1 103 ? -16.531 -0.9 -1.003 1 98.19 103 SER A O 1
ATOM 813 N N . ARG A 1 104 ? -18.031 -1.069 0.739 1 98.5 104 ARG A N 1
ATOM 814 C CA . ARG A 1 104 ? -17.672 -2.443 1.07 1 98.5 104 ARG A CA 1
ATOM 815 C C . ARG A 1 104 ? -17.906 -3.371 -0.117 1 98.5 104 ARG A C 1
ATOM 817 O O . ARG A 1 104 ? -17.047 -4.215 -0.425 1 98.5 104 ARG A O 1
ATOM 824 N N . GLU A 1 105 ? -19.016 -3.244 -0.751 1 98.56 105 GLU A N 1
ATOM 825 C CA . GLU A 1 105 ? -19.391 -4.105 -1.873 1 98.56 105 GLU A CA 1
ATOM 826 C C . GLU A 1 105 ? -18.375 -3.98 -3.014 1 98.56 105 GLU A C 1
ATOM 828 O O . GLU A 1 105 ? -18 -4.98 -3.629 1 98.56 105 GLU A O 1
ATOM 833 N N . GLN A 1 106 ? -17.984 -2.752 -3.309 1 98.31 106 GLN A N 1
ATOM 834 C CA . GLN A 1 106 ? -16.984 -2.529 -4.352 1 98.31 106 GLN A CA 1
ATOM 835 C C . GLN A 1 106 ? -15.664 -3.203 -4.004 1 98.31 106 GLN A C 1
ATOM 837 O O . GLN A 1 106 ? -15.031 -3.818 -4.859 1 98.31 106 GLN A O 1
ATOM 842 N N . ALA A 1 107 ? -15.289 -3.072 -2.76 1 98.75 107 ALA A N 1
ATOM 843 C CA . ALA A 1 107 ? -14.047 -3.676 -2.299 1 98.75 107 ALA A CA 1
ATOM 844 C C . ALA A 1 107 ? -14.102 -5.199 -2.391 1 98.75 107 ALA A C 1
ATOM 846 O O . ALA A 1 107 ? -13.148 -5.84 -2.824 1 98.75 107 ALA A O 1
ATOM 847 N N . GLU A 1 108 ? -15.195 -5.762 -1.963 1 98.88 108 GLU A N 1
ATOM 848 C CA . GLU A 1 108 ? -15.375 -7.207 -2.004 1 98.88 108 GLU A CA 1
ATOM 849 C C . GLU A 1 108 ? -15.344 -7.727 -3.438 1 98.88 108 GLU A C 1
ATOM 851 O O . GLU A 1 108 ? -14.742 -8.766 -3.717 1 98.88 108 GLU A O 1
ATOM 856 N N . ARG A 1 109 ? -16 -7.059 -4.285 1 98.69 109 ARG A N 1
ATOM 857 C CA . ARG A 1 109 ? -16.016 -7.445 -5.691 1 98.69 109 ARG A CA 1
ATOM 858 C C . ARG A 1 109 ? -14.617 -7.355 -6.301 1 98.69 109 ARG A C 1
ATOM 860 O O . ARG A 1 109 ? -14.203 -8.242 -7.043 1 98.69 109 ARG A O 1
ATOM 867 N N . ALA A 1 110 ? -13.93 -6.262 -6.02 1 98.81 110 ALA A N 1
ATOM 868 C CA . ALA A 1 110 ? -12.57 -6.086 -6.516 1 98.81 110 ALA A CA 1
ATOM 869 C C . ALA A 1 110 ? -11.664 -7.215 -6.043 1 98.81 110 ALA A C 1
ATOM 871 O O . ALA A 1 110 ? -10.883 -7.766 -6.824 1 98.81 110 ALA A O 1
ATOM 872 N N . LEU A 1 111 ? -11.773 -7.52 -4.777 1 98.88 111 LEU A N 1
ATOM 873 C CA . LEU A 1 111 ? -10.938 -8.57 -4.211 1 98.88 111 LEU A CA 1
ATOM 874 C C . LEU A 1 111 ? -11.266 -9.922 -4.84 1 98.88 111 LEU A C 1
ATOM 876 O O . LEU A 1 111 ? -10.359 -10.703 -5.145 1 98.88 111 LEU A O 1
ATOM 880 N N . ALA A 1 112 ? -12.508 -10.227 -5.016 1 98.88 112 ALA A N 1
ATOM 881 C CA . ALA A 1 112 ? -12.922 -11.477 -5.645 1 98.88 112 ALA A CA 1
ATOM 882 C C . ALA A 1 112 ? -12.352 -11.594 -7.059 1 98.88 112 ALA A C 1
ATOM 884 O O . ALA A 1 112 ? -11.875 -12.656 -7.457 1 98.88 112 ALA A O 1
ATOM 885 N N . SER A 1 113 ? -12.453 -10.492 -7.82 1 98.88 113 SER A N 1
ATOM 886 C CA . SER A 1 113 ? -11.914 -10.453 -9.172 1 98.88 113 SER A CA 1
ATOM 887 C C . SER A 1 113 ? -10.406 -10.672 -9.172 1 98.88 113 SER A C 1
ATOM 889 O O . SER A 1 113 ? -9.875 -11.414 -10 1 98.88 113 SER A O 1
ATOM 891 N N . ALA A 1 114 ? -9.734 -10.055 -8.242 1 98.88 114 ALA A N 1
ATOM 892 C CA . ALA A 1 114 ? -8.281 -10.18 -8.141 1 98.88 114 ALA A CA 1
ATOM 893 C C . ALA A 1 114 ? -7.879 -11.609 -7.781 1 98.88 114 ALA A C 1
ATOM 895 O O . ALA A 1 114 ? -6.902 -12.133 -8.32 1 98.88 114 ALA A O 1
ATOM 896 N N . GLU A 1 115 ? -8.625 -12.18 -6.895 1 98.94 115 GLU A N 1
ATOM 897 C CA . GLU A 1 115 ? -8.344 -13.555 -6.496 1 98.94 115 GLU A CA 1
ATOM 898 C C . GLU A 1 115 ? -8.57 -14.523 -7.656 1 98.94 115 GLU A C 1
ATOM 900 O O . GLU A 1 115 ? -7.82 -15.484 -7.82 1 98.94 115 GLU A O 1
ATOM 905 N N . ARG A 1 116 ? -9.57 -14.305 -8.375 1 98.81 116 ARG A N 1
ATOM 906 C CA . ARG A 1 116 ? -9.82 -15.102 -9.57 1 98.81 116 ARG A CA 1
ATOM 907 C C . ARG A 1 116 ? -8.672 -14.977 -10.562 1 98.81 116 ARG A C 1
ATOM 909 O O . ARG A 1 116 ? -8.18 -15.984 -11.086 1 98.81 116 ARG A O 1
ATOM 916 N N . LEU A 1 117 ? -8.273 -13.805 -10.867 1 98.81 117 LEU A N 1
ATOM 917 C CA . LEU A 1 117 ? -7.152 -13.562 -11.766 1 98.81 117 LEU A CA 1
ATOM 918 C C . LEU A 1 117 ? -5.891 -14.25 -11.266 1 98.81 117 LEU A C 1
ATOM 920 O O . LEU A 1 117 ? -5.191 -14.914 -12.039 1 98.81 117 LEU A O 1
ATOM 924 N N . PHE A 1 118 ? -5.641 -14.117 -9.961 1 98.81 118 PHE A N 1
ATOM 925 C CA . PHE A 1 118 ? -4.477 -14.758 -9.359 1 98.81 118 PHE A CA 1
ATOM 926 C C . PHE A 1 118 ? -4.516 -16.266 -9.586 1 98.81 118 PHE A C 1
ATOM 928 O O . PHE A 1 118 ? -3.508 -16.875 -9.961 1 98.81 118 PHE A O 1
ATOM 935 N N . SER A 1 119 ? -5.664 -16.812 -9.312 1 98.69 119 SER A N 1
ATOM 936 C CA . SER A 1 119 ? -5.82 -18.25 -9.461 1 98.69 119 SER A CA 1
ATOM 937 C C . SER A 1 119 ? -5.559 -18.703 -10.898 1 98.69 119 SER A C 1
ATOM 939 O O . SER A 1 119 ? -4.902 -19.719 -11.133 1 98.69 119 SER A O 1
ATOM 941 N N . LEU A 1 120 ? -6.031 -18.016 -11.844 1 98.25 120 LEU A N 1
ATOM 942 C CA . LEU A 1 120 ? -5.824 -18.328 -13.258 1 98.25 120 LEU A CA 1
ATOM 943 C C . LEU A 1 120 ? -4.344 -18.266 -13.617 1 98.25 120 LEU A C 1
ATOM 945 O O . LEU A 1 120 ? -3.824 -19.156 -14.297 1 98.25 120 LEU A O 1
ATOM 949 N N . ILE A 1 121 ? -3.703 -17.266 -13.156 1 98.31 121 ILE A N 1
ATOM 950 C CA . ILE A 1 121 ? -2.293 -17.062 -13.477 1 98.31 121 ILE A CA 1
ATOM 951 C C . ILE A 1 121 ? -1.454 -18.156 -12.812 1 98.31 121 ILE A C 1
ATOM 953 O O . ILE A 1 121 ? -0.532 -18.703 -13.43 1 98.31 121 ILE A O 1
ATOM 957 N N . ALA A 1 122 ? -1.787 -18.375 -11.539 1 98 122 ALA A N 1
ATOM 958 C CA . ALA A 1 122 ? -1.066 -19.422 -10.828 1 98 122 ALA A CA 1
ATOM 959 C C . ALA A 1 122 ? -1.184 -20.766 -11.555 1 98 122 ALA A C 1
ATOM 961 O O . ALA A 1 122 ? -0.215 -21.516 -11.633 1 98 122 ALA A O 1
ATOM 962 N N . GLU A 1 123 ? -2.301 -21.016 -12.055 1 97.25 123 GLU A N 1
ATOM 963 C CA . GLU A 1 123 ? -2.523 -22.234 -12.812 1 97.25 123 GLU A CA 1
ATOM 964 C C . GLU A 1 123 ? -1.701 -22.25 -14.102 1 97.25 123 GLU A C 1
ATOM 966 O O . GLU A 1 123 ? -1.159 -23.281 -14.484 1 97.25 123 GLU A O 1
ATOM 971 N N . MET A 1 124 ? -1.631 -21.188 -14.773 1 96.62 124 MET A N 1
ATOM 972 C CA . MET A 1 124 ? -0.851 -21.094 -16 1 96.62 124 MET A CA 1
ATOM 973 C C . MET A 1 124 ? 0.631 -21.328 -15.734 1 96.62 124 MET A C 1
ATOM 975 O O . MET A 1 124 ? 1.319 -21.969 -16.531 1 96.62 124 MET A O 1
ATOM 979 N N . ILE A 1 125 ? 1.125 -20.797 -14.656 1 97 125 ILE A N 1
ATOM 980 C CA . ILE A 1 125 ? 2.533 -20.922 -14.297 1 97 125 ILE A CA 1
ATOM 981 C C . ILE A 1 125 ? 2.836 -22.375 -13.914 1 97 125 ILE A C 1
ATOM 983 O O . ILE A 1 125 ? 3.865 -22.922 -14.32 1 97 125 ILE A O 1
ATOM 987 N N . HIS A 1 126 ? 1.941 -22.938 -13.148 1 93.81 126 HIS A N 1
ATOM 988 C CA . HIS A 1 126 ? 2.117 -24.328 -12.727 1 93.81 126 HIS A CA 1
ATOM 989 C C . HIS A 1 126 ? 2.072 -25.281 -13.914 1 93.81 126 HIS A C 1
ATOM 991 O O . HIS A 1 126 ? 2.832 -26.25 -13.977 1 93.81 126 HIS A O 1
ATOM 997 N N . ALA A 1 127 ? 1.234 -25.047 -14.797 1 90.06 127 ALA A N 1
ATOM 998 C CA . ALA A 1 127 ? 1.089 -25.891 -15.984 1 90.06 127 ALA A CA 1
ATOM 999 C C . ALA A 1 127 ? 2.346 -25.844 -16.844 1 90.06 127 ALA A C 1
ATOM 1001 O O . ALA A 1 127 ? 2.691 -26.828 -17.5 1 90.06 127 ALA A O 1
ATOM 1002 N N . ALA A 1 128 ? 3.031 -24.781 -16.953 1 84.88 128 ALA A N 1
ATOM 1003 C CA . ALA A 1 128 ? 4.234 -24.641 -17.766 1 84.88 128 ALA A CA 1
ATOM 1004 C C . ALA A 1 128 ? 5.426 -25.344 -17.125 1 84.88 128 ALA A C 1
ATOM 1006 O O . ALA A 1 128 ? 6.383 -25.703 -17.797 1 84.88 128 ALA A O 1
ATOM 1007 N N . GLY A 1 129 ? 5.441 -25.281 -15.758 1 76.81 129 GLY A N 1
ATOM 1008 C CA . GLY A 1 129 ? 6.535 -25.938 -15.055 1 76.81 129 GLY A CA 1
ATOM 1009 C C . GLY A 1 129 ? 6.449 -27.453 -15.078 1 76.81 129 GLY A C 1
ATOM 1010 O O . GLY A 1 129 ? 7.402 -28.141 -14.703 1 76.81 129 GLY A O 1
ATOM 1011 N N . ASN A 1 130 ? 5.363 -28.062 -15.422 1 63.22 130 ASN A N 1
ATOM 1012 C CA . ASN A 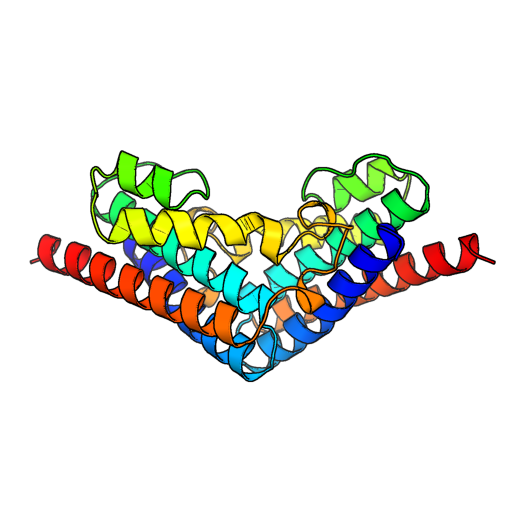1 130 ? 5.207 -29.516 -15.562 1 63.22 130 ASN A CA 1
ATOM 1013 C C . ASN A 1 130 ? 5.367 -29.953 -17.016 1 63.22 130 ASN A C 1
ATOM 1015 O O . ASN A 1 130 ? 5.031 -29.203 -17.938 1 63.22 130 ASN A O 1
ATOM 1019 N N . MET B 1 1 ? -16.172 20.234 0.085 1 86.12 1 MET B N 1
ATOM 1020 C CA . MET B 1 1 ? -14.898 19.984 0.742 1 86.12 1 MET B CA 1
ATOM 1021 C C . MET B 1 1 ? -13.742 20.469 -0.124 1 86.12 1 MET B C 1
ATOM 1023 O O . MET B 1 1 ? -13.75 20.297 -1.343 1 86.12 1 MET B O 1
ATOM 1027 N N . LYS B 1 2 ? -12.852 21.234 0.502 1 93.56 2 LYS B N 1
ATOM 1028 C CA . LYS B 1 2 ? -11.688 21.688 -0.258 1 93.56 2 LYS B CA 1
ATOM 1029 C C . LYS B 1 2 ? -10.742 20.531 -0.547 1 93.56 2 LYS B C 1
ATOM 1031 O O . LYS B 1 2 ? -10.656 19.578 0.231 1 93.56 2 LYS B O 1
ATOM 1036 N N . LEU B 1 3 ? -10.055 20.688 -1.669 1 96.38 3 LEU B N 1
ATOM 1037 C CA . LEU B 1 3 ? -9.203 19.594 -2.135 1 96.38 3 LEU B CA 1
ATOM 1038 C C . LEU B 1 3 ? -8.141 19.25 -1.093 1 96.38 3 LEU B C 1
ATOM 1040 O O . LEU B 1 3 ? -7.863 18.078 -0.851 1 96.38 3 LEU B O 1
ATOM 1044 N N . PHE B 1 4 ? -7.551 20.25 -0.454 1 97.5 4 PHE B N 1
ATOM 1045 C CA . PHE B 1 4 ? -6.5 19.969 0.519 1 97.5 4 PHE B CA 1
ATOM 1046 C C . PHE B 1 4 ? -7.055 19.203 1.715 1 97.5 4 PHE B C 1
ATOM 1048 O O . PHE B 1 4 ? -6.355 18.375 2.311 1 97.5 4 PHE B O 1
ATOM 1055 N N . GLN B 1 5 ? -8.281 19.375 2.057 1 97.25 5 GLN B N 1
ATOM 1056 C CA . GLN B 1 5 ? -8.914 18.656 3.162 1 97.25 5 GLN B CA 1
ATOM 1057 C C . GLN B 1 5 ? -9.094 17.188 2.83 1 97.25 5 GLN B C 1
ATOM 1059 O O . GLN B 1 5 ? -8.961 16.328 3.705 1 97.25 5 GLN B O 1
ATOM 1064 N N . ALA B 1 6 ? -9.438 16.953 1.579 1 97.69 6 ALA B N 1
ATOM 1065 C CA . ALA B 1 6 ? -9.57 15.562 1.141 1 97.69 6 ALA B CA 1
ATOM 1066 C C . ALA B 1 6 ? -8.234 14.828 1.227 1 97.69 6 ALA B C 1
ATOM 1068 O O . ALA B 1 6 ? -8.172 13.68 1.671 1 97.69 6 ALA B O 1
ATOM 1069 N N . TRP B 1 7 ? -7.176 15.484 0.84 1 98.25 7 TRP B N 1
ATOM 1070 C CA . TRP B 1 7 ? -5.844 14.891 0.898 1 98.25 7 TRP B CA 1
ATOM 1071 C C . TRP B 1 7 ? -5.41 14.664 2.344 1 98.25 7 TRP B C 1
ATOM 1073 O O . TRP B 1 7 ? -4.816 13.633 2.662 1 98.25 7 TRP B O 1
ATOM 1083 N N . LEU B 1 8 ? -5.676 15.617 3.154 1 98.12 8 LEU B N 1
ATOM 1084 C CA . LEU B 1 8 ? -5.34 15.477 4.566 1 98.12 8 LEU B CA 1
ATOM 1085 C C . LEU B 1 8 ? -6.109 14.32 5.199 1 98.12 8 LEU B C 1
ATOM 1087 O O . LEU B 1 8 ? -5.555 13.562 5.992 1 98.12 8 LEU B O 1
ATOM 1091 N N . LYS B 1 9 ? -7.324 14.25 4.883 1 97.94 9 LYS B N 1
ATOM 1092 C CA . LYS B 1 9 ? -8.148 13.148 5.379 1 97.94 9 LYS B CA 1
ATOM 1093 C C . LYS B 1 9 ? -7.594 11.805 4.934 1 97.94 9 LYS B C 1
ATOM 1095 O O . LYS B 1 9 ? -7.543 10.852 5.723 1 97.94 9 LYS B O 1
ATOM 1100 N N . GLU B 1 10 ? -7.211 11.664 3.703 1 98.5 10 GLU B N 1
ATOM 1101 C CA . GLU B 1 10 ? -6.652 10.406 3.205 1 98.5 10 GLU B CA 1
ATOM 1102 C C . GLU B 1 10 ? -5.355 10.055 3.922 1 98.5 10 GLU B C 1
ATOM 1104 O O . GLU B 1 10 ? -5.09 8.883 4.199 1 98.5 10 GLU B O 1
ATOM 1109 N N . ALA B 1 11 ? -4.516 11.062 4.164 1 98.81 11 ALA B N 1
ATOM 1110 C CA . ALA B 1 11 ? -3.301 10.797 4.938 1 98.81 11 ALA B CA 1
ATOM 1111 C C . ALA B 1 11 ? -3.639 10.242 6.316 1 98.81 11 ALA B C 1
ATOM 1113 O O . ALA B 1 11 ? -2.977 9.32 6.797 1 98.81 11 ALA B O 1
ATOM 1114 N N . GLU B 1 12 ? -4.625 10.773 6.926 1 98.56 12 GLU B N 1
ATOM 1115 C CA . GLU B 1 12 ? -5.074 10.305 8.234 1 98.56 12 GLU B CA 1
ATOM 1116 C C . GLU B 1 12 ? -5.594 8.875 8.156 1 98.56 12 GLU B C 1
ATOM 1118 O O . GLU B 1 12 ? -5.301 8.055 9.023 1 98.56 12 GLU B O 1
ATOM 1123 N N . GLN B 1 13 ? -6.402 8.633 7.133 1 98.69 13 GLN B N 1
ATOM 1124 C CA . GLN B 1 13 ? -6.91 7.281 6.934 1 98.69 13 GLN B CA 1
ATOM 1125 C C . GLN B 1 13 ? -5.77 6.297 6.68 1 98.69 13 GLN B C 1
ATOM 1127 O O . GLN B 1 13 ? -5.84 5.141 7.098 1 98.69 13 GLN B O 1
ATOM 1132 N N . ASP B 1 14 ? -4.711 6.781 6.012 1 98.88 14 ASP B N 1
ATOM 1133 C CA . ASP B 1 14 ? -3.559 5.922 5.758 1 98.88 14 ASP B CA 1
ATOM 1134 C C . ASP B 1 14 ? -2.814 5.605 7.055 1 98.88 14 ASP B C 1
ATOM 1136 O O . ASP B 1 14 ? -2.238 4.527 7.199 1 98.88 14 ASP B O 1
ATOM 1140 N N . ILE B 1 15 ? -2.811 6.527 8 1 98.94 15 ILE B N 1
ATOM 1141 C CA . ILE B 1 15 ? -2.197 6.25 9.297 1 98.94 15 ILE B CA 1
ATOM 1142 C C . ILE B 1 15 ? -2.912 5.082 9.969 1 98.94 15 ILE B C 1
ATOM 1144 O O . ILE B 1 15 ? -2.27 4.156 10.469 1 98.94 15 ILE B O 1
ATOM 1148 N N . LEU B 1 16 ? -4.207 5.09 9.93 1 98.88 16 LEU B N 1
ATOM 1149 C CA . LEU B 1 16 ? -4.984 3.994 10.5 1 98.88 16 LEU B CA 1
ATOM 1150 C C . LEU B 1 16 ? -4.711 2.693 9.75 1 98.88 16 LEU B C 1
ATOM 1152 O O . LEU B 1 16 ? -4.551 1.638 10.375 1 98.88 16 LEU B O 1
ATOM 1156 N N . TRP B 1 17 ? -4.664 2.799 8.477 1 98.88 17 TRP B N 1
ATOM 1157 C CA . TRP B 1 17 ? -4.395 1.646 7.625 1 98.88 17 TRP B CA 1
ATOM 1158 C C . TRP B 1 17 ? -3.016 1.063 7.918 1 98.88 17 TRP B C 1
ATOM 1160 O O . TRP B 1 17 ? -2.854 -0.156 8 1 98.88 17 TRP B O 1
ATOM 1170 N N . ALA B 1 18 ? -2.027 1.92 8.078 1 98.94 18 ALA B N 1
ATOM 1171 C CA . ALA B 1 18 ? -0.666 1.485 8.375 1 98.94 18 ALA B CA 1
ATOM 1172 C C . ALA B 1 18 ? -0.603 0.759 9.719 1 98.94 18 ALA B C 1
ATOM 1174 O O . ALA B 1 18 ? 0.065 -0.27 9.844 1 98.94 18 ALA B O 1
ATOM 1175 N N . ARG B 1 19 ? -1.261 1.299 10.664 1 98.88 19 ARG B N 1
ATOM 1176 C CA . ARG B 1 19 ? -1.266 0.694 11.992 1 98.88 19 ARG B CA 1
ATOM 1177 C C . ARG B 1 19 ? -1.911 -0.687 11.961 1 98.88 19 ARG B C 1
ATOM 1179 O O . ARG B 1 19 ? -1.396 -1.631 12.57 1 98.88 19 ARG B O 1
ATOM 1186 N N . ASP B 1 20 ? -3.041 -0.806 11.289 1 98.88 20 ASP B N 1
ATOM 1187 C CA . ASP B 1 20 ? -3.697 -2.102 11.148 1 98.88 20 ASP B CA 1
ATOM 1188 C C . ASP B 1 20 ? -2.812 -3.092 10.398 1 98.88 20 ASP B C 1
ATOM 1190 O O . ASP B 1 20 ? -2.709 -4.258 10.781 1 98.88 20 ASP B O 1
ATOM 1194 N N . SER B 1 21 ? -2.203 -2.625 9.312 1 98.88 21 SER B N 1
ATOM 1195 C CA . SER B 1 21 ? -1.316 -3.479 8.523 1 98.88 21 SER B CA 1
ATOM 1196 C C . SER B 1 21 ? -0.12 -3.939 9.352 1 98.88 21 SER B C 1
ATOM 1198 O O . SER B 1 21 ? 0.275 -5.105 9.281 1 98.88 21 SER B O 1
ATOM 1200 N N . LEU B 1 22 ? 0.443 -3.012 10.086 1 98.81 22 LEU B N 1
ATOM 1201 C CA . LEU B 1 22 ? 1.553 -3.334 10.977 1 98.81 22 LEU B CA 1
ATOM 1202 C C . LEU B 1 22 ? 1.137 -4.375 12.016 1 98.81 22 LEU B C 1
ATOM 1204 O O . LEU B 1 22 ? 1.869 -5.336 12.266 1 98.81 22 LEU B O 1
ATOM 1208 N N . GLY B 1 23 ? 0.022 -4.188 12.586 1 98.5 23 GLY B N 1
ATOM 1209 C CA . GLY B 1 23 ? -0.491 -5.094 13.602 1 98.5 23 GLY B CA 1
ATOM 1210 C C . GLY B 1 23 ? -0.712 -6.5 13.086 1 98.5 23 GLY B C 1
ATOM 1211 O O . GLY B 1 23 ? -0.619 -7.469 13.844 1 98.5 23 GLY B O 1
ATOM 1212 N N . HIS B 1 24 ? -0.998 -6.672 11.805 1 98.38 24 HIS B N 1
ATOM 1213 C CA . HIS B 1 24 ? -1.259 -7.973 11.195 1 98.38 24 HIS B CA 1
ATOM 1214 C C . HIS B 1 24 ? 0.001 -8.547 10.555 1 98.38 24 HIS B C 1
ATOM 1216 O O . HIS B 1 24 ? -0.056 -9.562 9.867 1 98.38 24 HIS B O 1
ATOM 1222 N N . GLY B 1 25 ? 1.124 -7.863 10.695 1 98.44 25 GLY B N 1
ATOM 1223 C CA . GLY B 1 25 ? 2.4 -8.414 10.266 1 98.44 25 GLY B CA 1
ATOM 1224 C C . GLY B 1 25 ? 2.738 -8.094 8.828 1 98.44 25 GLY B C 1
ATOM 1225 O O . GLY B 1 25 ? 3.627 -8.711 8.234 1 98.44 25 GLY B O 1
ATOM 1226 N N . HIS B 1 26 ? 2.021 -7.176 8.219 1 98.75 26 HIS B N 1
ATOM 1227 C CA . HIS B 1 26 ? 2.338 -6.727 6.871 1 98.75 26 HIS B CA 1
ATOM 1228 C C . HIS B 1 26 ? 3.395 -5.629 6.887 1 98.75 26 HIS B C 1
ATOM 1230 O O . HIS B 1 26 ? 3.107 -4.48 6.539 1 98.75 26 HIS B O 1
ATOM 1236 N N . PHE B 1 27 ? 4.633 -6.031 7.145 1 98.81 27 PHE B N 1
ATOM 1237 C CA . PHE B 1 27 ? 5.668 -5.059 7.469 1 98.81 27 PHE B CA 1
ATOM 1238 C C . PHE B 1 27 ? 6.094 -4.289 6.227 1 98.81 27 PHE B C 1
ATOM 1240 O O . PHE B 1 27 ? 6.176 -3.059 6.254 1 98.81 27 PHE B O 1
ATOM 1247 N N . SER B 1 28 ? 6.359 -4.969 5.145 1 98.75 28 SER B N 1
ATOM 1248 C CA . SER B 1 28 ? 6.73 -4.281 3.912 1 98.75 28 SER B CA 1
ATOM 1249 C C . SER B 1 28 ? 5.629 -3.326 3.459 1 98.75 28 SER B C 1
ATOM 1251 O O . SER B 1 28 ? 5.91 -2.197 3.053 1 98.75 28 SER B O 1
ATOM 1253 N N . ARG B 1 29 ? 4.441 -3.783 3.553 1 98.75 29 ARG B N 1
ATOM 1254 C CA . ARG B 1 29 ? 3.299 -2.965 3.152 1 98.75 29 ARG B CA 1
ATOM 1255 C C . ARG B 1 29 ? 3.146 -1.754 4.066 1 98.75 29 ARG B C 1
ATOM 1257 O O . ARG B 1 29 ? 2.748 -0.677 3.617 1 98.75 29 ARG B O 1
ATOM 1264 N N . SER B 1 30 ? 3.4 -1.945 5.348 1 98.88 30 SER B N 1
ATOM 1265 C CA . SER B 1 30 ? 3.363 -0.82 6.277 1 98.88 30 SER B CA 1
ATOM 1266 C C . SER B 1 30 ? 4.383 0.249 5.891 1 98.88 30 SER B C 1
ATOM 1268 O O . SER B 1 30 ? 4.117 1.445 6.035 1 98.88 30 SER B O 1
ATOM 1270 N N . CYS B 1 31 ? 5.527 -0.169 5.43 1 98.88 31 CYS B N 1
ATOM 1271 C CA . CYS B 1 31 ? 6.531 0.768 4.941 1 98.88 31 CYS B CA 1
ATOM 1272 C C . CYS B 1 31 ? 6.023 1.524 3.719 1 98.88 31 CYS B C 1
ATOM 1274 O O . CYS B 1 31 ? 6.207 2.738 3.615 1 98.88 31 CYS B O 1
ATOM 1276 N N . PHE B 1 32 ? 5.371 0.849 2.791 1 98.88 32 PHE B N 1
ATOM 1277 C CA . PHE B 1 32 ? 4.762 1.483 1.628 1 98.88 32 PHE B CA 1
ATOM 1278 C C . PHE B 1 32 ? 3.721 2.512 2.055 1 98.88 32 PHE B C 1
ATOM 1280 O O . PHE B 1 32 ? 3.691 3.627 1.53 1 98.88 32 PHE B O 1
ATOM 1287 N N . ILE B 1 33 ? 2.891 2.154 3.029 1 98.94 33 ILE B N 1
ATOM 1288 C CA . ILE B 1 33 ? 1.846 3.061 3.494 1 98.94 33 ILE B CA 1
ATOM 1289 C C . ILE B 1 33 ? 2.48 4.301 4.117 1 98.94 33 ILE B C 1
ATOM 1291 O O . ILE B 1 33 ? 1.974 5.414 3.953 1 98.94 33 ILE B O 1
ATOM 1295 N N . ALA B 1 34 ? 3.576 4.09 4.852 1 98.94 34 ALA B N 1
ATOM 1296 C CA . ALA B 1 34 ? 4.285 5.223 5.441 1 98.94 34 ALA B CA 1
ATOM 1297 C C . ALA B 1 34 ? 4.699 6.23 4.375 1 98.94 34 ALA B C 1
ATOM 1299 O O . ALA B 1 34 ? 4.59 7.441 4.578 1 98.94 34 ALA B O 1
ATOM 1300 N N . GLN B 1 35 ? 5.211 5.715 3.33 1 98.94 35 GLN B N 1
ATOM 1301 C CA . GLN B 1 35 ? 5.527 6.582 2.201 1 98.94 35 GLN B CA 1
ATOM 1302 C C . GLN B 1 35 ? 4.289 7.324 1.712 1 98.94 35 GLN B C 1
ATOM 1304 O O . GLN B 1 35 ? 4.336 8.531 1.46 1 98.94 35 GLN B O 1
ATOM 1309 N N . GLN B 1 36 ? 3.158 6.672 1.529 1 98.81 36 GLN B N 1
ATOM 1310 C CA . GLN B 1 36 ? 1.908 7.266 1.066 1 98.81 36 GLN B CA 1
ATOM 1311 C C . GLN B 1 36 ? 1.433 8.359 2.02 1 98.81 36 GLN B C 1
ATOM 1313 O O . GLN B 1 36 ? 0.922 9.391 1.584 1 98.81 36 GLN B O 1
ATOM 1318 N N . ILE B 1 37 ? 1.579 8.094 3.342 1 98.88 37 ILE B N 1
ATOM 1319 C CA . ILE B 1 37 ? 1.205 9.094 4.34 1 98.88 37 ILE B CA 1
ATOM 1320 C C . ILE B 1 37 ? 1.982 10.383 4.102 1 98.88 37 ILE B C 1
ATOM 1322 O O . ILE B 1 37 ? 1.399 11.469 4.07 1 98.88 37 ILE B O 1
ATOM 1326 N N . GLY B 1 38 ? 3.283 10.25 3.938 1 98.81 38 GLY B N 1
ATOM 1327 C CA . GLY B 1 38 ? 4.113 11.422 3.684 1 98.81 38 GLY B CA 1
ATOM 1328 C C . GLY B 1 38 ? 3.746 12.141 2.402 1 98.81 38 GLY B C 1
ATOM 1329 O O . GLY B 1 38 ? 3.604 13.367 2.393 1 98.81 38 GLY B O 1
ATOM 1330 N N . GLU B 1 39 ? 3.594 11.453 1.333 1 98.75 39 GLU B N 1
ATOM 1331 C CA . GLU B 1 39 ? 3.23 12.008 0.035 1 98.75 39 GLU B CA 1
ATOM 1332 C C . GLU B 1 39 ? 1.917 12.781 0.115 1 98.75 39 GLU B C 1
ATOM 1334 O O . GLU B 1 39 ? 1.843 13.938 -0.305 1 98.75 39 GLU B O 1
ATOM 1339 N N . LYS B 1 40 ? 0.917 12.125 0.695 1 98.81 40 LYS B N 1
ATOM 1340 C CA . LYS B 1 40 ? -0.405 12.742 0.756 1 98.81 40 LYS B CA 1
ATOM 1341 C C . LYS B 1 40 ? -0.401 13.961 1.672 1 98.81 40 LYS B C 1
ATOM 1343 O O . LYS B 1 40 ? -1.111 14.938 1.419 1 98.81 40 LYS B O 1
ATOM 1348 N N . SER B 1 41 ? 0.367 13.898 2.762 1 98.75 41 SER B N 1
ATOM 1349 C CA . SER B 1 41 ? 0.499 15.055 3.643 1 98.75 41 SER B CA 1
ATOM 1350 C C . SER B 1 41 ? 1.063 16.25 2.896 1 98.75 41 SER B C 1
ATOM 1352 O O . SER B 1 41 ? 0.535 17.359 3.004 1 98.75 41 SER B O 1
ATOM 1354 N N . LEU B 1 42 ? 2.076 16.078 2.141 1 98.62 42 LEU B N 1
ATOM 1355 C CA . LEU B 1 42 ? 2.723 17.188 1.441 1 98.62 42 LEU B CA 1
ATOM 1356 C C . LEU B 1 42 ? 1.838 17.703 0.313 1 98.62 42 LEU B C 1
ATOM 1358 O O . LEU B 1 42 ? 1.824 18.906 0.032 1 98.62 42 LEU B O 1
ATOM 1362 N N . LYS B 1 43 ? 1.146 16.797 -0.327 1 98.62 43 LYS B N 1
ATOM 1363 C CA . LYS B 1 43 ? 0.208 17.234 -1.354 1 98.62 43 LYS B CA 1
ATOM 1364 C C . LYS B 1 43 ? -0.922 18.062 -0.746 1 98.62 43 LYS B C 1
ATOM 1366 O O . LYS B 1 43 ? -1.375 19.031 -1.346 1 98.62 43 LYS B O 1
ATOM 1371 N N . ALA B 1 44 ? -1.381 17.609 0.449 1 98.44 44 ALA B N 1
ATOM 1372 C CA . ALA B 1 44 ? -2.365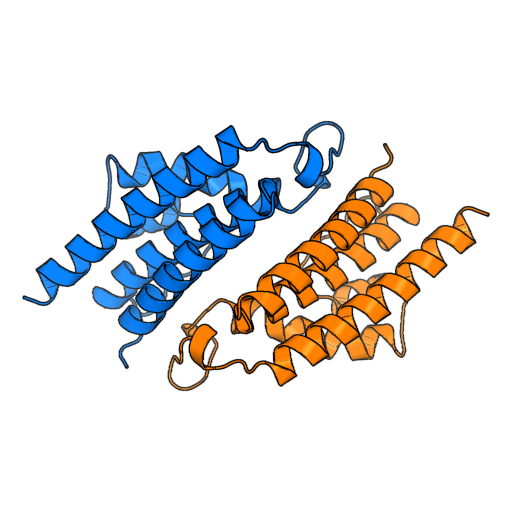 18.422 1.164 1 98.44 44 ALA B CA 1
ATOM 1373 C C . ALA B 1 44 ? -1.844 19.828 1.405 1 98.44 44 ALA B C 1
ATOM 1375 O O . ALA B 1 44 ? -2.562 20.812 1.193 1 98.44 44 ALA B O 1
ATOM 1376 N N . LEU B 1 45 ? -0.646 19.938 1.827 1 98.44 45 LEU B N 1
ATOM 1377 C CA . LEU B 1 45 ? -0.047 21.25 2.072 1 98.44 45 LEU B CA 1
ATOM 1378 C C . LEU B 1 45 ? 0.029 22.062 0.784 1 98.44 45 LEU B C 1
ATOM 1380 O O . LEU B 1 45 ? -0.293 23.25 0.775 1 98.44 45 LEU B O 1
ATOM 1384 N N . ALA B 1 46 ? 0.493 21.422 -0.292 1 98.12 46 ALA B N 1
ATOM 1385 C CA . ALA B 1 46 ? 0.593 22.109 -1.58 1 98.12 46 ALA B CA 1
ATOM 1386 C C . ALA B 1 46 ? -0.75 22.703 -1.988 1 98.12 46 ALA B C 1
ATOM 1388 O O . ALA B 1 46 ? -0.828 23.891 -2.344 1 98.12 46 ALA B O 1
ATOM 1389 N N . TYR B 1 47 ? -1.768 21.922 -1.896 1 97.75 47 TYR B N 1
ATOM 1390 C CA . TYR B 1 47 ? -3.094 22.375 -2.303 1 97.75 47 TYR B CA 1
ATOM 1391 C C . TYR B 1 47 ? -3.629 23.422 -1.342 1 97.75 47 TYR B C 1
ATOM 1393 O O . TYR B 1 47 ? -4.352 24.344 -1.752 1 97.75 47 TYR B O 1
ATOM 1401 N N . SER B 1 48 ? -3.299 23.297 -0.097 1 97.56 48 SER B N 1
ATOM 1402 C CA . SER B 1 48 ? -3.715 24.312 0.868 1 97.56 48 SER B CA 1
ATOM 1403 C C . SER B 1 48 ? -3.086 25.672 0.554 1 97.56 48 SER B C 1
ATOM 1405 O O . SER B 1 48 ? -3.656 26.719 0.877 1 97.56 48 SER B O 1
ATOM 1407 N N . ARG B 1 49 ? -2.002 25.641 -0.082 1 96.81 49 ARG B N 1
ATOM 1408 C CA . ARG B 1 49 ? -1.275 26.859 -0.429 1 96.81 49 ARG B CA 1
ATOM 1409 C C . ARG B 1 49 ? -1.633 27.328 -1.836 1 96.81 49 ARG B C 1
ATOM 1411 O O . ARG B 1 49 ? -0.986 28.219 -2.381 1 96.81 49 ARG B O 1
ATOM 1418 N N . GLY B 1 50 ? -2.451 26.656 -2.43 1 95.62 50 GLY B N 1
ATOM 1419 C CA . GLY B 1 50 ? -3.006 27.172 -3.672 1 95.62 50 GLY B CA 1
ATOM 1420 C C . GLY B 1 50 ? -2.441 26.5 -4.906 1 95.62 50 GLY B C 1
ATOM 1421 O O . GLY B 1 50 ? -2.65 26.969 -6.027 1 95.62 50 GLY B O 1
ATOM 1422 N N . ALA B 1 51 ? -1.764 25.391 -4.703 1 96.12 51 ALA B N 1
ATOM 1423 C CA . ALA B 1 51 ? -1.242 24.672 -5.859 1 96.12 51 ALA B CA 1
ATOM 1424 C C . ALA B 1 51 ? -2.375 24.156 -6.742 1 96.12 51 ALA B C 1
ATOM 1426 O O . ALA B 1 51 ? -3.404 23.703 -6.238 1 96.12 51 ALA B O 1
ATOM 1427 N N . GLU B 1 52 ? -2.168 24.234 -8.109 1 93.38 52 GLU B N 1
ATOM 1428 C CA . GLU B 1 52 ? -3.148 23.719 -9.062 1 93.38 52 GLU B CA 1
ATOM 1429 C C . GLU B 1 52 ? -2.957 22.234 -9.312 1 93.38 52 GLU B C 1
ATOM 1431 O O . GLU B 1 52 ? -3.895 21.531 -9.711 1 93.38 52 GLU B O 1
ATOM 1436 N N . SER B 1 53 ? -1.697 21.844 -9.086 1 93.81 53 SER B N 1
ATOM 1437 C CA . SER B 1 53 ? -1.35 20.438 -9.25 1 93.81 53 SER B CA 1
ATOM 1438 C C . SER B 1 53 ? -0.167 20.047 -8.375 1 93.81 53 SER B C 1
ATOM 1440 O O . SER B 1 53 ? 0.648 20.891 -8.008 1 93.81 53 SER B O 1
ATOM 1442 N N . ALA B 1 54 ? -0.154 18.922 -7.891 1 92.31 54 ALA B N 1
ATOM 1443 C CA . ALA B 1 54 ? 0.947 18.312 -7.152 1 92.31 54 ALA B CA 1
ATOM 1444 C C . ALA B 1 54 ? 1.235 16.906 -7.656 1 92.31 54 ALA B C 1
ATOM 1446 O O . ALA B 1 54 ? 0.638 15.93 -7.184 1 92.31 54 ALA B O 1
ATOM 1447 N N . ARG B 1 55 ? 2.062 16.781 -8.523 1 90.69 55 ARG B N 1
ATOM 1448 C CA . ARG B 1 55 ? 2.318 15.516 -9.203 1 90.69 55 ARG B CA 1
ATOM 1449 C C . ARG B 1 55 ? 3.559 14.836 -8.633 1 90.69 55 ARG B C 1
ATOM 1451 O O . ARG B 1 55 ? 4.402 15.484 -8.008 1 90.69 55 ARG B O 1
ATOM 1458 N N . GLY B 1 56 ? 3.625 13.547 -8.867 1 94.19 56 GLY B N 1
ATOM 1459 C CA . GLY B 1 56 ? 4.777 12.773 -8.43 1 94.19 56 GLY B CA 1
ATOM 1460 C C . GLY B 1 56 ? 4.559 12.086 -7.094 1 94.19 56 GLY B C 1
ATOM 1461 O O . GLY B 1 56 ? 3.609 12.398 -6.375 1 94.19 56 GLY B O 1
ATOM 1462 N N . HIS B 1 57 ? 5.57 11.219 -6.777 1 96.12 57 HIS B N 1
ATOM 1463 C CA . HIS B 1 57 ? 5.41 10.414 -5.574 1 96.12 57 HIS B CA 1
ATOM 1464 C C . HIS B 1 57 ? 6.57 10.633 -4.609 1 96.12 57 HIS B C 1
ATOM 1466 O O . HIS B 1 57 ? 6.531 10.156 -3.469 1 96.12 57 HIS B O 1
ATOM 1472 N N . SER B 1 58 ? 7.566 11.352 -5.047 1 97.75 58 SER B N 1
ATOM 1473 C CA . SER B 1 58 ? 8.727 11.57 -4.188 1 97.75 58 SER B CA 1
ATOM 1474 C C . SER B 1 58 ? 8.43 12.609 -3.113 1 97.75 58 SER B C 1
ATOM 1476 O O . SER B 1 58 ? 8.133 13.766 -3.428 1 97.75 58 SER B O 1
ATOM 1478 N N . ILE B 1 59 ? 8.625 12.195 -1.872 1 98.44 59 ILE B N 1
ATOM 1479 C CA . ILE B 1 59 ? 8.398 13.07 -0.731 1 98.44 59 ILE B CA 1
ATOM 1480 C C . ILE B 1 59 ? 9.453 14.172 -0.704 1 98.44 59 ILE B C 1
ATOM 1482 O O . ILE B 1 59 ? 9.141 15.344 -0.472 1 98.44 59 ILE B O 1
ATOM 1486 N N . THR B 1 60 ? 10.664 13.828 -0.974 1 97.94 60 THR B N 1
ATOM 1487 C CA . THR B 1 60 ? 11.766 14.773 -1 1 97.94 60 THR B CA 1
ATOM 1488 C C . THR B 1 60 ? 11.547 15.836 -2.076 1 97.94 60 THR B C 1
ATOM 1490 O O . THR B 1 60 ? 11.742 17.031 -1.829 1 97.94 60 THR B O 1
ATOM 1493 N N . ALA B 1 61 ? 11.125 15.461 -3.238 1 97.5 61 ALA B N 1
ATOM 1494 C CA . ALA B 1 61 ? 10.883 16.391 -4.336 1 97.5 61 ALA B CA 1
ATOM 1495 C C . ALA B 1 61 ? 9.727 17.328 -4.012 1 97.5 61 ALA B C 1
ATOM 1497 O O . ALA B 1 61 ? 9.789 18.531 -4.297 1 97.5 61 ALA B O 1
ATOM 1498 N N . LEU B 1 62 ? 8.688 16.766 -3.418 1 97.88 62 LEU B N 1
ATOM 1499 C CA . LEU B 1 62 ? 7.539 17.578 -3.031 1 97.88 62 LEU B CA 1
ATOM 1500 C C . LEU B 1 62 ? 7.938 18.625 -1.989 1 97.88 62 LEU B C 1
ATOM 1502 O O . LEU B 1 62 ? 7.531 19.781 -2.078 1 97.88 62 LEU B O 1
ATOM 1506 N N . ALA B 1 63 ? 8.695 18.156 -1.02 1 97.81 63 ALA B N 1
ATOM 1507 C CA . ALA B 1 63 ? 9.164 19.078 0.02 1 97.81 63 ALA B CA 1
ATOM 1508 C C . ALA B 1 63 ? 9.984 20.219 -0.58 1 97.81 63 ALA B C 1
ATOM 1510 O O . ALA B 1 63 ? 9.812 21.375 -0.201 1 97.81 63 ALA B O 1
ATOM 1511 N N . LYS B 1 64 ? 10.852 19.922 -1.443 1 96.5 64 LYS B N 1
ATOM 1512 C CA . LYS B 1 64 ? 11.688 20.922 -2.098 1 96.5 64 LYS B CA 1
ATOM 1513 C C . LYS B 1 64 ? 10.844 21.922 -2.879 1 96.5 64 LYS B C 1
ATOM 1515 O O . LYS B 1 64 ? 11.094 23.125 -2.826 1 96.5 64 LYS B O 1
ATOM 1520 N N . GLN B 1 65 ? 9.898 21.406 -3.623 1 96.06 65 GLN B N 1
ATOM 1521 C CA . GLN B 1 65 ? 9 22.25 -4.398 1 96.06 65 GLN B CA 1
ATOM 1522 C C . GLN B 1 65 ? 8.25 23.219 -3.498 1 96.06 65 GLN B C 1
ATOM 1524 O O . GLN B 1 65 ? 7.965 24.359 -3.904 1 96.06 65 GLN B O 1
ATOM 1529 N N . LEU B 1 66 ? 7.996 22.812 -2.268 1 96.94 66 LEU B N 1
ATOM 1530 C CA . LEU B 1 66 ? 7.23 23.609 -1.325 1 96.94 66 LEU B CA 1
ATOM 1531 C C . LEU B 1 66 ? 8.148 24.5 -0.499 1 96.94 66 LEU B C 1
ATOM 1533 O O . LEU B 1 66 ? 7.68 25.281 0.339 1 96.94 66 LEU B O 1
ATOM 1537 N N . GLY B 1 67 ? 9.414 24.344 -0.782 1 95.88 67 GLY B N 1
ATOM 1538 C CA . GLY B 1 67 ? 10.383 25.141 -0.045 1 95.88 67 GLY B CA 1
ATOM 1539 C C . GLY B 1 67 ? 10.523 24.719 1.404 1 95.88 67 GLY B C 1
ATOM 1540 O O . GLY B 1 67 ? 10.836 25.547 2.27 1 95.88 67 GLY B O 1
ATOM 1541 N N . ILE B 1 68 ? 10.164 23.516 1.639 1 94.12 68 ILE B N 1
ATOM 1542 C CA . ILE B 1 68 ? 10.273 22.984 2.99 1 94.12 68 ILE B CA 1
ATOM 1543 C C . ILE B 1 68 ? 11.594 22.234 3.139 1 94.12 68 ILE B C 1
ATOM 1545 O O . ILE B 1 68 ? 11.961 21.422 2.283 1 94.12 68 ILE B O 1
ATOM 1549 N N . ASN B 1 69 ? 12.32 22.484 4.16 1 89.31 69 ASN B N 1
ATOM 1550 C CA . ASN B 1 69 ? 13.617 21.859 4.43 1 89.31 69 ASN B CA 1
ATOM 1551 C C . ASN B 1 69 ? 13.68 21.297 5.848 1 89.31 69 ASN B C 1
ATOM 1553 O O . ASN B 1 69 ? 12.664 21.219 6.539 1 89.31 69 ASN B O 1
ATOM 1557 N N . GLY B 1 70 ? 14.93 20.719 6.191 1 93.75 70 GLY B N 1
ATOM 1558 C CA . GLY B 1 70 ? 15.133 20.234 7.555 1 93.75 70 GLY B CA 1
ATOM 1559 C C . GLY B 1 70 ? 14.578 18.844 7.789 1 93.75 70 GLY B C 1
ATOM 1560 O O . GLY B 1 70 ? 14.852 17.922 7.02 1 93.75 70 GLY B O 1
ATOM 1561 N N . GLU B 1 71 ? 13.797 18.828 8.82 1 96.88 71 GLU B N 1
ATOM 1562 C CA . GLU B 1 71 ? 13.328 17.531 9.32 1 96.88 71 GLU B CA 1
ATOM 1563 C C . GLU B 1 71 ? 12.469 16.812 8.281 1 96.88 71 GLU B C 1
ATOM 1565 O O . GLU B 1 71 ? 12.578 15.609 8.102 1 96.88 71 GLU B O 1
ATOM 1570 N N . ILE B 1 72 ? 11.672 17.531 7.582 1 97.69 72 ILE B N 1
ATOM 1571 C CA . ILE B 1 72 ? 10.742 16.953 6.621 1 97.69 72 ILE B CA 1
ATOM 1572 C C . ILE B 1 72 ? 11.516 16.375 5.441 1 97.69 72 ILE B C 1
ATOM 1574 O O . ILE B 1 72 ? 11.195 15.289 4.957 1 97.69 72 ILE B O 1
ATOM 1578 N N . GLU B 1 73 ? 12.547 17.031 5.008 1 95.75 73 GLU B N 1
ATOM 1579 C CA . GLU B 1 73 ? 13.375 16.516 3.924 1 95.75 73 GLU B CA 1
ATOM 1580 C C . GLU B 1 73 ? 14.109 15.242 4.344 1 95.75 73 GLU B C 1
ATOM 1582 O O . GLU B 1 73 ? 14.242 14.312 3.553 1 95.75 73 GLU B O 1
ATOM 1587 N N . THR B 1 74 ? 14.586 15.266 5.574 1 96.94 74 THR B N 1
ATOM 1588 C CA . THR B 1 74 ? 15.266 14.086 6.105 1 96.94 74 THR B CA 1
ATOM 1589 C C . THR B 1 74 ? 14.32 12.891 6.16 1 96.94 74 THR B C 1
ATOM 1591 O O . THR B 1 74 ? 14.672 11.797 5.727 1 96.94 74 THR B O 1
ATOM 1594 N N . ILE B 1 75 ? 13.141 13.109 6.605 1 98.44 75 ILE B N 1
ATOM 1595 C CA . ILE B 1 75 ? 12.125 12.062 6.656 1 98.44 75 ILE B CA 1
ATOM 1596 C C . ILE B 1 75 ? 11.773 11.617 5.238 1 98.44 75 ILE B C 1
ATOM 1598 O O . ILE B 1 75 ? 11.594 10.422 4.984 1 98.44 75 ILE B O 1
ATOM 1602 N N . GLY B 1 76 ? 11.664 12.578 4.371 1 98.19 76 GLY B N 1
ATOM 1603 C CA . GLY B 1 76 ? 11.328 12.289 2.986 1 98.19 76 GLY B CA 1
ATOM 1604 C C . GLY B 1 76 ? 12.312 11.352 2.316 1 98.19 76 GLY B C 1
ATOM 1605 O O . GLY B 1 76 ? 11.914 10.445 1.581 1 98.19 76 GLY B O 1
ATOM 1606 N N . ARG B 1 77 ? 13.609 11.555 2.545 1 96.88 77 ARG B N 1
ATOM 1607 C CA . ARG B 1 77 ? 14.648 10.711 1.96 1 96.88 77 ARG B CA 1
ATOM 1608 C C . ARG B 1 77 ? 14.492 9.266 2.414 1 96.88 77 ARG B C 1
ATOM 1610 O O . ARG B 1 77 ? 14.68 8.336 1.626 1 96.88 77 ARG B O 1
ATOM 1617 N N . GLU B 1 78 ? 14.148 9.125 3.639 1 97.38 78 GLU B N 1
ATOM 1618 C CA . GLU B 1 78 ? 13.93 7.793 4.191 1 97.38 78 GLU B CA 1
ATOM 1619 C C . GLU B 1 78 ? 12.68 7.148 3.594 1 97.38 78 GLU B C 1
ATOM 1621 O O . GLU B 1 78 ? 12.727 6.012 3.123 1 97.38 78 GLU B O 1
ATOM 1626 N N . LEU B 1 79 ? 11.602 7.844 3.568 1 98.62 79 LEU B N 1
ATOM 1627 C CA . LEU B 1 79 ? 10.305 7.293 3.174 1 98.62 79 LEU B CA 1
ATOM 1628 C C . LEU B 1 79 ? 10.266 7.039 1.67 1 98.62 79 LEU B C 1
ATOM 1630 O O . LEU B 1 79 ? 9.602 6.102 1.215 1 98.62 79 LEU B O 1
ATOM 1634 N N . ASP B 1 80 ? 11.031 7.766 0.915 1 98.38 80 ASP B N 1
ATOM 1635 C CA . ASP B 1 80 ? 11.062 7.609 -0.537 1 98.38 80 ASP B CA 1
ATOM 1636 C C . ASP B 1 80 ? 11.586 6.23 -0.93 1 98.38 80 ASP B C 1
ATOM 1638 O O . ASP B 1 80 ? 11.242 5.711 -1.995 1 98.38 80 ASP B O 1
ATOM 1642 N N . LEU B 1 81 ? 12.352 5.629 -0.092 1 97 81 LEU B N 1
ATOM 1643 C CA . LEU B 1 81 ? 12.922 4.316 -0.359 1 97 81 LEU B CA 1
ATOM 1644 C C . LEU B 1 81 ? 11.836 3.252 -0.436 1 97 81 LEU B C 1
ATOM 1646 O O . LEU B 1 81 ? 12.031 2.195 -1.04 1 97 81 LEU B O 1
ATOM 1650 N N . PHE B 1 82 ? 10.711 3.521 0.108 1 98.19 82 PHE B N 1
ATOM 1651 C CA . PHE B 1 82 ? 9.734 2.467 0.331 1 98.19 82 PHE B CA 1
ATOM 1652 C C . PHE B 1 82 ? 8.695 2.443 -0.789 1 98.19 82 PHE B C 1
ATOM 1654 O O . PHE B 1 82 ? 7.922 1.491 -0.906 1 98.19 82 PHE B O 1
ATOM 1661 N N . TYR B 1 83 ? 8.695 3.432 -1.665 1 96.88 83 TYR B N 1
ATOM 1662 C CA . TYR B 1 83 ? 7.672 3.531 -2.699 1 96.88 83 TYR B CA 1
ATOM 1663 C C . TYR B 1 83 ? 7.719 2.326 -3.631 1 96.88 83 TYR B C 1
ATOM 1665 O O . TYR B 1 83 ? 6.68 1.754 -3.971 1 96.88 83 TYR B O 1
ATOM 1673 N N . ILE B 1 84 ? 8.836 1.908 -4.012 1 95.5 84 ILE B N 1
ATOM 1674 C CA . ILE B 1 84 ? 9 0.83 -4.98 1 95.5 84 ILE B CA 1
ATOM 1675 C C . 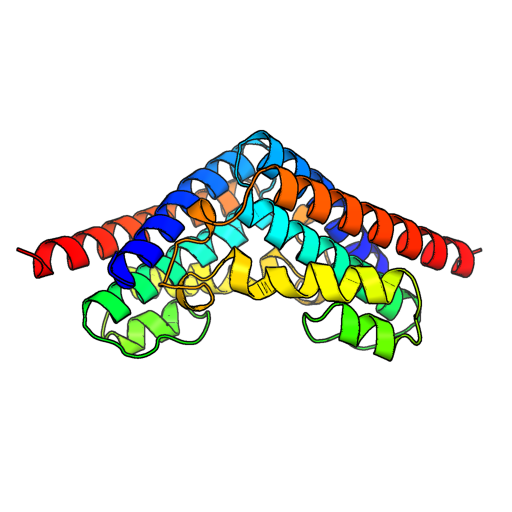ILE B 1 84 ? 9.5 -0.429 -4.273 1 95.5 84 ILE B C 1
ATOM 1677 O O . ILE B 1 84 ? 8.883 -1.492 -4.383 1 95.5 84 ILE B O 1
ATOM 1681 N N . SER B 1 85 ? 10.516 -0.3 -3.426 1 96.81 85 SER B N 1
ATOM 1682 C CA . SER B 1 85 ? 11.203 -1.438 -2.826 1 96.81 85 SER B CA 1
ATOM 1683 C C . SER B 1 85 ? 10.273 -2.219 -1.899 1 96.81 85 SER B C 1
ATOM 1685 O O . SER B 1 85 ? 10.422 -3.434 -1.743 1 96.81 85 SER B O 1
ATOM 1687 N N . ALA B 1 86 ? 9.336 -1.564 -1.368 1 97.94 86 ALA B N 1
ATOM 1688 C CA . ALA B 1 86 ? 8.445 -2.227 -0.415 1 97.94 86 ALA B CA 1
ATOM 1689 C C . ALA B 1 86 ? 7.344 -2.998 -1.135 1 97.94 86 ALA B C 1
ATOM 1691 O O . ALA B 1 86 ? 6.578 -3.729 -0.505 1 97.94 86 ALA B O 1
ATOM 1692 N N . ARG B 1 87 ? 7.328 -2.926 -2.455 1 97.19 87 ARG B N 1
ATOM 1693 C CA . ARG B 1 87 ? 6.234 -3.551 -3.189 1 97.19 87 ARG B CA 1
ATOM 1694 C C . ARG B 1 87 ? 6.762 -4.512 -4.246 1 97.19 87 ARG B C 1
ATOM 1696 O O . ARG B 1 87 ? 6.133 -5.531 -4.539 1 97.19 87 ARG B O 1
ATOM 1703 N N . TYR B 1 88 ? 7.949 -4.129 -4.789 1 96.5 88 TYR B N 1
ATOM 1704 C CA . TYR B 1 88 ? 8.359 -4.82 -6.008 1 96.5 88 TYR B CA 1
ATOM 1705 C C . TYR B 1 88 ? 9.609 -5.656 -5.766 1 96.5 88 TYR B C 1
ATOM 1707 O O . TYR B 1 88 ? 10.656 -5.121 -5.406 1 96.5 88 TYR B O 1
ATOM 1715 N N . PRO B 1 89 ? 9.5 -6.93 -6.098 1 96.38 89 PRO B N 1
ATOM 1716 C CA . PRO B 1 89 ? 10.625 -7.832 -5.848 1 96.38 89 PRO B CA 1
ATOM 1717 C C . PRO B 1 89 ? 11.859 -7.484 -6.68 1 96.38 89 PRO B C 1
ATOM 1719 O O . PRO B 1 89 ? 12.984 -7.699 -6.238 1 96.38 89 PRO B O 1
ATOM 1722 N N . ASP B 1 90 ? 11.672 -6.969 -7.879 1 94.62 90 ASP B N 1
ATOM 1723 C CA . ASP B 1 90 ? 12.797 -6.75 -8.789 1 94.62 90 ASP B CA 1
ATOM 1724 C C . ASP B 1 90 ? 13.586 -5.504 -8.398 1 94.62 90 ASP B C 1
ATOM 1726 O O . ASP B 1 90 ? 14.562 -5.148 -9.062 1 94.62 90 ASP B O 1
ATOM 1730 N N . SER B 1 91 ? 13.188 -4.871 -7.332 1 93.75 91 SER B N 1
ATOM 1731 C CA . SER B 1 91 ? 13.883 -3.68 -6.848 1 93.75 91 SER B CA 1
ATOM 1732 C C . SER B 1 91 ? 14.758 -3.998 -5.641 1 93.75 91 SER B C 1
ATOM 1734 O O . SER B 1 91 ? 15.406 -3.111 -5.09 1 93.75 91 SER B O 1
ATOM 1736 N N . LEU B 1 92 ? 14.75 -5.242 -5.176 1 94.62 92 LEU B N 1
ATOM 1737 C CA . LEU B 1 92 ? 15.5 -5.652 -3.994 1 94.62 92 LEU B CA 1
ATOM 1738 C C . LEU B 1 92 ? 16.641 -6.594 -4.371 1 94.62 92 LEU B C 1
ATOM 1740 O O . LEU B 1 92 ? 16.594 -7.23 -5.426 1 94.62 92 LEU B O 1
ATOM 1744 N N . PRO B 1 93 ? 17.672 -6.656 -3.537 1 92.75 93 PRO B N 1
ATOM 1745 C CA . PRO B 1 93 ? 18.781 -7.582 -3.814 1 92.75 93 PRO B CA 1
ATOM 1746 C C . PRO B 1 93 ? 18.312 -9.031 -3.963 1 92.75 93 PRO B C 1
ATOM 1748 O O . PRO B 1 93 ? 17.422 -9.477 -3.227 1 92.75 93 PRO B O 1
ATOM 1751 N N . ASP B 1 94 ? 18.844 -9.766 -4.961 1 93.19 94 ASP B N 1
ATOM 1752 C CA . ASP B 1 94 ? 18.641 -11.195 -5.191 1 93.19 94 ASP B CA 1
ATOM 1753 C C . ASP B 1 94 ? 17.156 -11.492 -5.434 1 93.19 94 ASP B C 1
ATOM 1755 O O . ASP B 1 94 ? 16.703 -12.609 -5.184 1 93.19 94 ASP B O 1
ATOM 1759 N N . ASN B 1 95 ? 16.438 -10.477 -5.754 1 92.38 95 ASN B N 1
ATOM 1760 C CA . ASN B 1 95 ? 15.016 -10.617 -6.062 1 92.38 95 ASN B CA 1
ATOM 1761 C C . ASN B 1 95 ? 14.227 -11.133 -4.855 1 92.38 95 ASN B C 1
ATOM 1763 O O . ASN B 1 95 ? 13.305 -11.93 -5.012 1 92.38 95 ASN B O 1
ATOM 1767 N N . MET B 1 96 ? 14.68 -10.688 -3.732 1 94.81 96 MET B N 1
ATOM 1768 C CA . MET B 1 96 ? 13.969 -11.078 -2.523 1 94.81 96 MET B CA 1
ATOM 1769 C C . MET B 1 96 ? 12.578 -10.453 -2.488 1 94.81 96 MET B C 1
ATOM 1771 O O . MET B 1 96 ? 12.414 -9.273 -2.807 1 94.81 96 MET B O 1
ATOM 1775 N N . PRO B 1 97 ? 11.562 -11.344 -2.123 1 97.44 97 PRO B N 1
ATOM 1776 C CA . PRO B 1 97 ? 10.25 -10.727 -1.918 1 97.44 97 PRO B CA 1
ATOM 1777 C C . PRO B 1 97 ? 10.25 -9.672 -0.813 1 97.44 97 PRO B C 1
ATOM 1779 O O . PRO B 1 97 ? 10.781 -9.914 0.275 1 97.44 97 PRO B O 1
ATOM 1782 N N . PRO B 1 98 ? 9.648 -8.516 -1.058 1 98 98 PRO B N 1
ATOM 1783 C CA . PRO B 1 98 ? 9.547 -7.477 -0.027 1 98 98 PRO B CA 1
ATOM 1784 C C . PRO B 1 98 ? 8.992 -8.008 1.293 1 98 98 PRO B C 1
ATOM 1786 O O . PRO B 1 98 ? 9.453 -7.605 2.365 1 98 98 PRO B O 1
ATOM 1789 N N . SER B 1 99 ? 8.031 -8.898 1.247 1 97.94 99 SER B N 1
ATOM 1790 C CA . SER B 1 99 ? 7.406 -9.453 2.447 1 97.94 99 SER B CA 1
ATOM 1791 C C . SER B 1 99 ? 8.43 -10.195 3.305 1 97.94 99 SER B C 1
ATOM 1793 O O . SER B 1 99 ? 8.227 -10.367 4.508 1 97.94 99 SER B O 1
ATOM 1795 N N . ASP B 1 100 ? 9.516 -10.648 2.701 1 96.88 100 ASP B N 1
ATOM 1796 C CA . ASP B 1 100 ? 10.555 -11.375 3.42 1 96.88 100 ASP B CA 1
ATOM 1797 C C . ASP B 1 100 ? 11.711 -10.445 3.801 1 96.88 100 ASP B C 1
ATOM 1799 O O . ASP B 1 100 ? 12.578 -10.82 4.594 1 96.88 100 ASP B O 1
ATOM 1803 N N . PHE B 1 101 ? 11.711 -9.32 3.236 1 97 101 PHE B N 1
ATOM 1804 C CA . PHE B 1 101 ? 12.891 -8.461 3.332 1 97 101 PHE B CA 1
ATOM 1805 C C . PHE B 1 101 ? 12.727 -7.453 4.465 1 97 101 PHE B C 1
ATOM 1807 O O . PHE B 1 101 ? 13.672 -7.203 5.219 1 97 101 PHE B O 1
ATOM 1814 N N . PHE B 1 102 ? 11.602 -6.898 4.648 1 98.06 102 PHE B N 1
ATOM 1815 C CA . PHE B 1 102 ? 11.375 -5.824 5.605 1 98.06 102 PHE B CA 1
ATOM 1816 C C . PHE B 1 102 ? 10.984 -6.387 6.969 1 98.06 102 PHE B C 1
ATOM 1818 O O . PHE B 1 102 ? 10.188 -7.32 7.055 1 98.06 102 PHE B O 1
ATOM 1825 N N . SER B 1 103 ? 11.57 -5.777 7.969 1 98.19 103 SER B N 1
ATOM 1826 C CA . SER B 1 103 ? 11.344 -6.234 9.336 1 98.19 103 SER B CA 1
ATOM 1827 C C . SER B 1 103 ? 10.281 -5.391 10.031 1 98.19 103 SER B C 1
ATOM 1829 O O . SER B 1 103 ? 9.906 -4.32 9.539 1 98.19 103 SER B O 1
ATOM 1831 N N . ARG B 1 104 ? 9.828 -5.941 11.188 1 98.5 104 ARG B N 1
ATOM 1832 C CA . ARG B 1 104 ? 8.906 -5.195 12.039 1 98.5 104 ARG B CA 1
ATOM 1833 C C . ARG B 1 104 ? 9.5 -3.85 12.438 1 98.5 104 ARG B C 1
ATOM 1835 O O . ARG B 1 104 ? 8.82 -2.826 12.406 1 98.5 104 ARG B O 1
ATOM 1842 N N . GLU B 1 105 ? 10.734 -3.85 12.828 1 98.56 105 GLU B N 1
ATOM 1843 C CA . GLU B 1 105 ? 11.406 -2.639 13.289 1 98.56 105 GLU B CA 1
ATOM 1844 C C . GLU B 1 105 ? 11.445 -1.579 12.188 1 98.56 105 GLU B C 1
ATOM 1846 O O . GLU B 1 105 ? 11.234 -0.395 12.453 1 98.56 105 GLU B O 1
ATOM 1851 N N . GLN B 1 106 ? 11.773 -2.006 10.984 1 98.31 106 GLN B N 1
ATOM 1852 C CA . GLN B 1 106 ? 11.797 -1.079 9.859 1 98.31 106 GLN B CA 1
ATOM 1853 C C . GLN B 1 106 ? 10.414 -0.467 9.625 1 98.31 106 GLN B C 1
ATOM 1855 O O . GLN B 1 106 ? 10.297 0.734 9.375 1 98.31 106 GLN B O 1
ATOM 1860 N N . ALA B 1 107 ? 9.414 -1.308 9.719 1 98.75 107 ALA B N 1
ATOM 1861 C CA . ALA B 1 107 ? 8.047 -0.843 9.523 1 98.75 107 ALA B CA 1
ATOM 1862 C C . ALA B 1 107 ? 7.641 0.155 10.602 1 98.75 107 ALA B C 1
ATOM 1864 O O . ALA B 1 107 ? 7.016 1.177 10.312 1 98.75 107 ALA B O 1
ATOM 1865 N N . GLU B 1 108 ? 7.961 -0.148 11.82 1 98.88 108 GLU B N 1
ATOM 1866 C CA . GLU B 1 108 ? 7.637 0.728 12.938 1 98.88 108 GLU B CA 1
ATOM 1867 C C . GLU B 1 108 ? 8.336 2.076 12.805 1 98.88 108 GLU B C 1
ATOM 1869 O O . GLU B 1 108 ? 7.738 3.123 13.062 1 98.88 108 GLU B O 1
ATOM 1874 N N . ARG B 1 109 ? 9.539 2.035 12.453 1 98.69 109 ARG B N 1
ATOM 1875 C CA . ARG B 1 109 ? 10.297 3.266 12.266 1 98.69 109 ARG B CA 1
ATOM 1876 C C . ARG B 1 109 ? 9.719 4.098 11.125 1 98.69 109 ARG B C 1
ATOM 1878 O O . ARG B 1 109 ? 9.586 5.32 11.242 1 98.69 109 ARG B O 1
ATOM 1885 N N . ALA B 1 110 ? 9.445 3.455 10.016 1 98.81 110 ALA B N 1
ATOM 1886 C CA . ALA B 1 110 ? 8.852 4.141 8.875 1 98.81 110 ALA B CA 1
ATOM 1887 C C . ALA B 1 110 ? 7.535 4.812 9.266 1 98.81 110 ALA B C 1
ATOM 1889 O O . ALA B 1 110 ? 7.289 5.965 8.906 1 98.81 110 ALA B O 1
ATOM 1890 N N . LEU B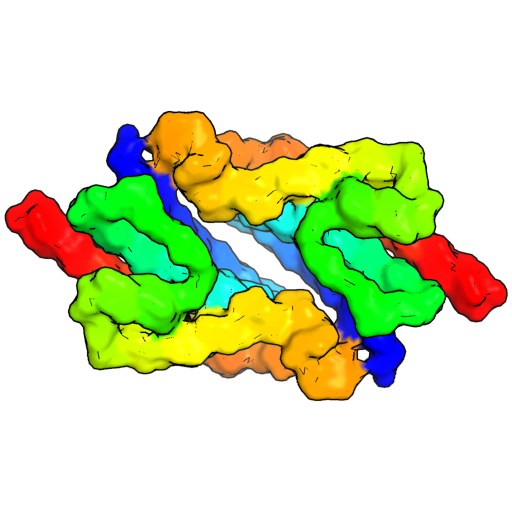 1 111 ? 6.691 4.051 10 1 98.88 111 LEU B N 1
ATOM 1891 C CA . LEU B 1 111 ? 5.398 4.586 10.414 1 98.88 111 LEU B CA 1
ATOM 1892 C C . LEU B 1 111 ? 5.574 5.766 11.359 1 98.88 111 LEU B C 1
ATOM 1894 O O . LEU B 1 111 ? 4.863 6.766 11.25 1 98.88 111 LEU B O 1
ATOM 1898 N N . ALA B 1 112 ? 6.496 5.688 12.266 1 98.88 112 ALA B N 1
ATOM 1899 C CA . ALA B 1 112 ? 6.766 6.781 13.195 1 98.88 112 ALA B CA 1
ATOM 1900 C C . ALA B 1 112 ? 7.203 8.039 12.445 1 98.88 112 ALA B C 1
ATOM 1902 O O . ALA B 1 112 ? 6.762 9.141 12.766 1 98.88 112 ALA B O 1
ATOM 1903 N N . SER B 1 113 ? 8.094 7.852 11.484 1 98.88 113 SER B N 1
ATOM 1904 C CA . SER B 1 113 ? 8.562 8.969 10.672 1 98.88 113 SER B CA 1
ATOM 1905 C C . SER B 1 113 ? 7.422 9.602 9.891 1 98.88 113 SER B C 1
ATOM 1907 O O . SER B 1 113 ? 7.32 10.82 9.805 1 98.88 113 SER B O 1
ATOM 1909 N N . ALA B 1 114 ? 6.594 8.789 9.336 1 98.88 114 ALA B N 1
ATOM 1910 C CA . ALA B 1 114 ? 5.457 9.273 8.555 1 98.88 114 ALA B CA 1
ATOM 1911 C C . ALA B 1 114 ? 4.477 10.047 9.43 1 98.88 114 ALA B C 1
ATOM 1913 O O . ALA B 1 114 ? 3.945 11.078 9.016 1 98.88 114 ALA B O 1
ATOM 1914 N N . GLU B 1 115 ? 4.238 9.508 10.625 1 98.94 115 GLU B N 1
ATOM 1915 C CA . GLU B 1 115 ? 3.338 10.18 11.555 1 98.94 115 GLU B CA 1
ATOM 1916 C C . GLU B 1 115 ? 3.9 11.531 11.992 1 98.94 115 GLU B C 1
ATOM 1918 O O . GLU B 1 115 ? 3.154 12.492 12.156 1 98.94 115 GLU B O 1
ATOM 1923 N N . ARG B 1 116 ? 5.152 11.578 12.18 1 98.81 116 ARG B N 1
ATOM 1924 C CA . ARG B 1 116 ? 5.805 12.844 12.5 1 98.81 116 ARG B CA 1
ATOM 1925 C C . ARG B 1 116 ? 5.652 13.852 11.367 1 98.81 116 ARG B C 1
ATOM 1927 O O . ARG B 1 116 ? 5.297 15.008 11.602 1 98.81 116 ARG B O 1
ATOM 1934 N N . LEU B 1 117 ? 5.934 13.453 10.211 1 98.81 117 LEU B N 1
ATOM 1935 C CA . LEU B 1 117 ? 5.781 14.305 9.039 1 98.81 117 LEU B CA 1
ATOM 1936 C C . LEU B 1 117 ? 4.344 14.805 8.914 1 98.81 117 LEU B C 1
ATOM 1938 O O . LEU B 1 117 ? 4.113 15.992 8.68 1 98.81 117 LEU B O 1
ATOM 1942 N N . PHE B 1 118 ? 3.408 13.875 9.094 1 98.81 118 PHE B N 1
ATOM 1943 C CA . PHE B 1 118 ? 1.996 14.234 9.031 1 98.81 118 PHE B CA 1
ATOM 1944 C C . PHE B 1 118 ? 1.667 15.328 10.039 1 98.81 118 PHE B C 1
ATOM 1946 O O . PHE B 1 118 ? 0.988 16.297 9.711 1 98.81 118 PHE B O 1
ATOM 1953 N N . SER B 1 119 ? 2.127 15.109 11.234 1 98.69 119 SER B N 1
ATOM 1954 C CA . SER B 1 119 ? 1.855 16.062 12.305 1 98.69 119 SER B CA 1
ATOM 1955 C C . SER B 1 119 ? 2.418 17.438 11.969 1 98.69 119 SER B C 1
ATOM 1957 O O . SER B 1 119 ? 1.764 18.453 12.203 1 98.69 119 SER B O 1
ATOM 1959 N N . LEU B 1 120 ? 3.562 17.531 11.461 1 98.25 120 LEU B N 1
ATOM 1960 C CA . LEU B 1 120 ? 4.191 18.797 11.078 1 98.25 120 LEU B CA 1
ATOM 1961 C C . LEU B 1 120 ? 3.385 19.5 9.992 1 98.25 120 LEU B C 1
ATOM 1963 O O . LEU B 1 120 ? 3.148 20.703 10.07 1 98.25 120 LEU B O 1
ATOM 1967 N N . ILE B 1 121 ? 2.988 18.75 9.047 1 98.38 121 ILE B N 1
ATOM 1968 C CA . ILE B 1 121 ? 2.25 19.312 7.922 1 98.38 121 ILE B CA 1
ATOM 1969 C C . ILE B 1 121 ? 0.885 19.812 8.391 1 98.38 121 ILE B C 1
ATOM 1971 O O . ILE B 1 121 ? 0.435 20.891 7.996 1 98.38 121 ILE B O 1
ATOM 1975 N N . ALA B 1 122 ? 0.245 18.922 9.195 1 98 122 ALA B N 1
ATOM 1976 C CA . ALA B 1 122 ? -1.057 19.312 9.734 1 98 122 ALA B CA 1
ATOM 1977 C C . ALA B 1 122 ? -0.959 20.625 10.508 1 98 122 ALA B C 1
ATOM 1979 O O . ALA B 1 122 ? -1.85 21.469 10.422 1 98 122 ALA B O 1
ATOM 1980 N N . GLU B 1 123 ? 0.066 20.781 11.18 1 97.25 123 GLU B N 1
ATOM 1981 C CA . GLU B 1 123 ? 0.294 22 11.938 1 97.25 123 GLU B CA 1
ATOM 1982 C C . GLU B 1 123 ? 0.506 23.203 11 1 97.25 123 GLU B C 1
ATOM 1984 O O . GLU B 1 123 ? 0.02 24.297 11.273 1 97.25 123 GLU B O 1
ATOM 1989 N N . MET B 1 124 ? 1.214 23.031 9.992 1 96.56 124 MET B N 1
ATOM 1990 C CA . MET B 1 124 ? 1.461 24.094 9.023 1 96.56 124 MET B CA 1
ATOM 1991 C C . MET B 1 124 ? 0.161 24.547 8.359 1 96.56 124 MET B C 1
ATOM 1993 O O . MET B 1 124 ? -0.048 25.734 8.133 1 96.56 124 MET B O 1
ATOM 1997 N N . ILE B 1 125 ? -0.674 23.609 8.047 1 96.94 125 ILE B N 1
ATOM 1998 C CA . ILE B 1 125 ? -1.939 23.906 7.379 1 96.94 125 ILE B CA 1
ATOM 1999 C C . ILE B 1 125 ? -2.869 24.641 8.344 1 96.94 125 ILE B C 1
ATOM 2001 O O . ILE B 1 125 ? -3.535 25.609 7.957 1 96.94 125 ILE B O 1
ATOM 2005 N N . HIS B 1 126 ? -2.916 24.156 9.555 1 93.81 126 HIS B N 1
ATOM 2006 C CA . HIS B 1 126 ? -3.762 24.781 10.57 1 93.81 126 HIS B CA 1
ATOM 2007 C C . HIS B 1 126 ? -3.301 26.203 10.875 1 93.81 126 HIS B C 1
ATOM 2009 O O . HIS B 1 126 ? -4.125 27.094 11.062 1 93.81 126 HIS B O 1
ATOM 2015 N N . ALA B 1 127 ? -2.082 26.391 10.922 1 90.06 127 ALA B N 1
ATOM 2016 C CA . ALA B 1 127 ? -1.524 27.719 11.219 1 90.06 127 ALA B CA 1
ATOM 2017 C C . ALA B 1 127 ? -1.863 28.719 10.117 1 90.06 127 ALA B C 1
ATOM 2019 O O . ALA B 1 127 ? -2.035 29.906 10.383 1 90.06 127 ALA B O 1
ATOM 2020 N N . ALA B 1 128 ? -1.927 28.344 8.914 1 84.56 128 ALA B N 1
ATOM 2021 C CA . ALA B 1 128 ? -2.227 29.219 7.785 1 84.56 128 ALA B CA 1
ATOM 2022 C C . ALA B 1 128 ? -3.705 29.594 7.754 1 84.56 128 ALA B C 1
ATOM 2024 O O . ALA B 1 128 ? -4.082 30.625 7.191 1 84.56 128 ALA B O 1
ATOM 2025 N N . GLY B 1 129 ? -4.547 28.609 8.172 1 76.75 129 GLY B N 1
ATOM 2026 C CA . GLY B 1 129 ? -5.977 28.891 8.18 1 76.75 129 GLY B CA 1
ATOM 2027 C C . GLY B 1 129 ? -6.395 29.812 9.305 1 76.75 129 GLY B C 1
ATOM 2028 O O . GLY B 1 129 ? -7.531 30.297 9.328 1 76.75 129 GLY B O 1
ATOM 2029 N N . ASN B 1 130 ? -5.605 30.078 10.289 1 63.44 130 ASN B N 1
ATOM 2030 C CA . ASN B 1 130 ? -5.871 31.031 11.367 1 63.44 130 ASN B CA 1
ATOM 2031 C C . ASN B 1 130 ? -5.207 32.375 11.102 1 63.44 130 ASN B C 1
ATOM 2033 O O . ASN B 1 130 ? -4.137 32.438 10.484 1 63.44 130 ASN B O 1
#

InterPro domains:
  IPR007842 HEPN domain [PF05168] (5-121)
  IPR007842 HEPN domain [PS50910] (8-117)
  IPR007842 HEPN domain [SM00748] (8-117)

Organism: Turneriella parva (strain ATCC BAA-1111 / DSM 21527 / NCTC 11395 / H) (NCBI:txid869212)

Sequence (260 aa):
MKLFQAWLKEAEQDILWARDSLGHGHFSRSCFIAQQIGEKSLKALAYSRGAESARGHSITALAKQLGINGEIETIGRELDLFYISARYPDSLPDNMPPSDFFSREQAERALASAERLFSLIAEMIHAAGNMKLFQAWLKEAEQDILWARDSLGHGHFSRSCFIAQQIGEKSLKALAYSRGAESARGHSITALAKQLGINGEIETIGRELDLFYISARYPDSLPDNMPPSDFFSREQAERALASAERLFSLIAEMIHAAGN

Secondary structure (DSSP, 8-state):
--HHHHHHHHHHHHHHHHHHHHHTT-HHHHHHHHHHHHHHHHHHHHHHTT-S----S-HHHHHHHTT--THHHHHHHHHHTHHHHTT-GGGSGGG--HHHH--HHHHHHHHHHHHHHHHHHHHHHHHHH-/--HHHHHHHHHHHHHHHHHHHHHTT-HHHHHHHHHHHHHHHHHHHHHHTT-S----S-HHHHHHHTT--THHHHHHHHHHTHHHHTT-GGGSGGG--HHHH--HHHHHHHHHHHHHHHHHHHHHHHHHH-